Protein AF-A0A835P9E2-F1 (afdb_monomer_lite)

Secondary structure (DSSP, 8-state):
---EEE---EEEEEE-SSEEEEEEE-TT--GGGEEEEE-TTSEEEEEEEEPPPTTSTTPEEEEEEEEEPPTT--GGG-EEEEETTEEEEEEEPPTT-------GGGEEE---EEEEEE-SSEEEEEEE-TT--GGGEEEEE-TTSEEEEEEEEPPPTTS-S-EEEEEEEEEPPTTB-GGG-EEEEETTEEEEEEEB------SEEEE----EEEEE-SSEEEEEEE-TT--GGGEEEEEETTTEEEEEEEEES-TT-TTEEEEEEEEEEPPTTB-GGG-EEEEETTEEEEEEEB-HHHHHHHHHHHHHHHHHHTTS------

Structure (mmCIF, N/CA/C/O backbone):
data_AF-A0A835P9E2-F1
#
_entry.id   AF-A0A835P9E2-F1
#
loop_
_atom_site.group_PDB
_atom_site.id
_atom_site.type_symbol
_atom_site.label_atom_id
_atom_site.label_alt_id
_atom_site.label_comp_id
_atom_site.label_asym_id
_atom_site.label_entity_id
_atom_site.label_seq_id
_atom_site.pdbx_PDB_ins_code
_atom_site.Cartn_x
_atom_site.Cartn_y
_atom_site.Cartn_z
_atom_site.occupancy
_atom_site.B_iso_or_equiv
_atom_site.auth_seq_id
_atom_site.auth_comp_id
_atom_site.auth_asym_id
_atom_site.auth_atom_id
_atom_site.pdbx_PDB_model_num
ATOM 1 N N . MET A 1 1 ? 16.534 39.089 6.215 1.00 46.12 1 MET A N 1
ATOM 2 C CA . MET A 1 1 ? 16.237 37.651 6.398 1.00 46.12 1 MET A CA 1
ATOM 3 C C . MET A 1 1 ? 15.240 37.564 7.538 1.00 46.12 1 MET A C 1
ATOM 5 O O . MET A 1 1 ? 15.573 38.049 8.610 1.00 46.12 1 MET A O 1
ATOM 9 N N . ALA A 1 2 ? 14.015 37.088 7.303 1.00 50.62 2 ALA A N 1
ATOM 10 C CA . ALA A 1 2 ? 13.032 36.949 8.380 1.00 50.62 2 ALA A CA 1
ATOM 11 C C . ALA A 1 2 ? 13.583 35.976 9.435 1.00 50.62 2 ALA A C 1
ATOM 13 O O . ALA A 1 2 ? 14.065 34.897 9.085 1.00 50.62 2 ALA A O 1
ATOM 14 N N . SER A 1 3 ? 13.592 36.396 10.700 1.00 65.25 3 SER A N 1
ATOM 15 C CA . SER A 1 3 ? 14.041 35.563 11.818 1.00 65.25 3 SER A CA 1
ATOM 16 C C . SER A 1 3 ? 12.823 34.918 12.476 1.00 65.25 3 SER A C 1
ATOM 18 O O . SER A 1 3 ? 11.810 35.589 12.670 1.00 65.25 3 SER A O 1
ATOM 20 N N . HIS A 1 4 ? 12.915 33.616 12.753 1.00 76.44 4 HIS A N 1
ATOM 21 C CA . HIS A 1 4 ? 11.815 32.798 13.264 1.00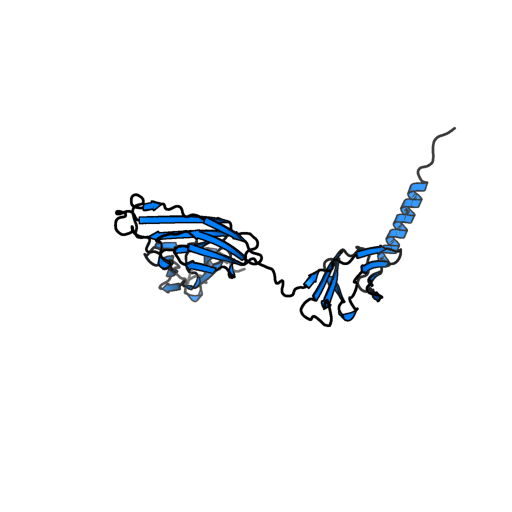 76.44 4 HIS A CA 1
ATOM 22 C C . HIS A 1 4 ? 12.107 32.360 14.702 1.00 76.44 4 HIS A C 1
ATOM 24 O O . HIS A 1 4 ? 13.253 32.059 15.041 1.00 76.44 4 HIS A O 1
ATOM 30 N N . GLU A 1 5 ? 11.072 32.328 15.529 1.00 82.25 5 GLU A N 1
ATOM 31 C CA . GLU A 1 5 ? 11.060 31.818 16.894 1.00 82.25 5 GLU A CA 1
ATOM 32 C C . GLU A 1 5 ? 10.162 30.579 16.948 1.00 82.25 5 GLU A C 1
ATOM 34 O O . GLU A 1 5 ? 9.019 30.623 16.494 1.00 82.25 5 GLU A O 1
ATOM 39 N N . ASP A 1 6 ? 10.692 29.472 17.472 1.00 85.19 6 ASP A N 1
ATOM 40 C CA . ASP A 1 6 ? 9.975 28.198 17.556 1.00 85.19 6 ASP A CA 1
ATOM 41 C C . ASP A 1 6 ? 9.135 28.145 18.840 1.00 85.19 6 ASP A C 1
ATOM 43 O O . ASP A 1 6 ? 9.652 28.228 19.956 1.00 85.19 6 ASP A O 1
ATOM 47 N N . PHE A 1 7 ? 7.826 28.018 18.674 1.00 88.06 7 PHE A N 1
ATOM 48 C CA . PHE A 1 7 ? 6.841 27.889 19.733 1.00 88.06 7 PHE A CA 1
ATOM 49 C C . PHE A 1 7 ? 6.486 26.416 19.932 1.00 88.06 7 PHE A C 1
ATOM 51 O O . PHE A 1 7 ? 6.075 25.729 19.000 1.00 88.06 7 PHE A O 1
ATOM 58 N N . GLN A 1 8 ? 6.588 25.938 21.173 1.00 87.44 8 GLN A N 1
ATOM 59 C CA . GLN A 1 8 ? 6.204 24.576 21.540 1.00 87.44 8 GLN A CA 1
ATOM 60 C C . GLN A 1 8 ? 4.807 24.570 22.171 1.00 87.44 8 GLN A C 1
ATOM 62 O O . GLN A 1 8 ? 4.665 24.920 23.347 1.00 87.44 8 GLN A O 1
ATOM 67 N N . PRO A 1 9 ? 3.759 24.191 21.422 1.00 89.50 9 PRO A N 1
ATOM 68 C CA . PRO A 1 9 ? 2.410 24.179 21.955 1.00 89.50 9 PRO A CA 1
ATOM 69 C C . PRO A 1 9 ? 2.196 23.021 22.926 1.00 89.50 9 PRO A C 1
ATOM 71 O O . PRO A 1 9 ? 2.684 21.905 22.727 1.00 89.50 9 PRO A O 1
ATOM 74 N N . SER A 1 10 ? 1.385 23.272 23.953 1.00 88.06 10 SER A N 1
ATOM 75 C CA . SER A 1 10 ? 0.929 22.203 24.837 1.00 88.06 10 SER A CA 1
ATOM 76 C C . SER A 1 10 ? -0.036 21.294 24.081 1.00 88.06 10 SER A C 1
ATOM 78 O O . SER A 1 10 ? -0.988 21.775 23.461 1.00 88.06 10 SER A O 1
ATOM 80 N N . THR A 1 11 ? 0.222 19.988 24.122 1.00 83.62 11 THR A N 1
ATOM 81 C CA . THR A 1 11 ? -0.587 18.970 23.449 1.00 83.62 11 THR A CA 1
ATOM 82 C C . THR A 1 11 ? -1.086 17.957 24.467 1.00 83.62 11 THR A C 1
ATOM 84 O O . THR A 1 11 ? -0.297 17.391 25.221 1.00 83.62 11 THR A O 1
ATOM 87 N N . GLU A 1 12 ? -2.380 17.669 24.428 1.00 85.44 12 GLU A N 1
ATOM 88 C CA . GLU A 1 12 ? -3.027 16.636 25.230 1.00 85.44 12 GLU A CA 1
ATOM 89 C C . GLU A 1 12 ? -3.777 15.659 24.308 1.00 85.44 12 GLU A C 1
ATOM 91 O O . GLU A 1 12 ? -4.316 16.052 23.274 1.00 85.44 12 GLU A O 1
ATOM 96 N N . LEU A 1 13 ? -3.801 14.371 24.661 1.00 80.62 13 LEU A N 1
ATOM 97 C CA . LEU A 1 13 ? -4.602 13.356 23.972 1.00 80.62 13 LEU A CA 1
ATOM 98 C C . LEU A 1 13 ? -5.745 12.934 24.891 1.00 80.62 13 LEU A C 1
ATOM 100 O O . LEU A 1 13 ? -5.511 12.390 25.970 1.00 80.62 13 LEU A O 1
ATOM 104 N N . THR A 1 14 ? -6.975 13.152 24.447 1.00 76.88 14 THR A N 1
ATOM 105 C CA . THR A 1 14 ? -8.184 12.722 25.146 1.00 76.88 14 THR A CA 1
ATOM 106 C C . THR A 1 14 ? -8.783 11.530 24.422 1.00 76.88 14 THR A C 1
ATOM 108 O O . THR A 1 14 ? -9.106 11.613 23.242 1.00 76.88 14 THR A O 1
ATOM 111 N N . SER A 1 15 ? -8.946 10.415 25.124 1.00 71.56 15 SER A N 1
ATOM 112 C CA . SER A 1 15 ? -9.524 9.199 24.554 1.00 71.56 15 SER A CA 1
ATOM 113 C C . SER A 1 15 ? -10.968 8.997 25.001 1.00 71.56 15 SER A C 1
ATOM 115 O O . SER A 1 15 ? -11.221 8.819 26.188 1.00 71.56 15 SER A O 1
ATOM 117 N N . GLU A 1 16 ? -11.895 8.942 24.045 1.00 68.81 16 GLU A N 1
ATOM 118 C CA . GLU A 1 16 ? -13.315 8.622 24.251 1.00 68.81 16 GLU A CA 1
ATOM 119 C C . GLU A 1 16 ? -13.675 7.259 23.639 1.00 68.81 16 GLU A C 1
ATOM 121 O O . GLU A 1 16 ? -12.864 6.628 22.957 1.00 68.81 16 GLU A O 1
ATOM 126 N N . ASP A 1 17 ? -14.899 6.780 23.861 1.00 58.34 17 ASP A N 1
ATOM 127 C CA . ASP A 1 17 ? -15.322 5.440 23.431 1.00 58.34 17 ASP A CA 1
ATOM 128 C C . ASP A 1 17 ? -15.328 5.269 21.903 1.00 58.34 17 ASP A C 1
ATOM 130 O O . ASP A 1 17 ? -15.077 4.179 21.390 1.00 58.34 17 ASP A O 1
ATOM 134 N N . THR A 1 18 ? -15.579 6.349 21.157 1.00 62.03 18 THR A N 1
ATOM 135 C CA . THR A 1 18 ? -15.720 6.304 19.688 1.00 62.03 18 THR A CA 1
ATOM 136 C C . THR A 1 18 ? -14.691 7.147 18.937 1.00 62.03 18 THR A C 1
ATOM 138 O O . THR A 1 18 ? -14.550 7.012 17.720 1.00 62.03 18 THR A O 1
ATOM 141 N N . THR A 1 19 ? -13.935 7.987 19.641 1.00 75.56 19 THR A N 1
ATOM 142 C CA . THR A 1 19 ? -12.971 8.927 19.061 1.00 75.56 19 THR A CA 1
ATOM 143 C C . THR A 1 19 ? -11.799 9.142 20.012 1.00 75.56 19 THR A C 1
ATOM 145 O O . THR A 1 19 ? -11.964 9.109 21.225 1.00 75.56 19 THR A O 1
ATOM 148 N N . ASP A 1 20 ? -10.608 9.380 19.481 1.00 81.56 20 ASP A N 1
ATOM 149 C CA . ASP A 1 20 ? -9.527 10.045 20.207 1.00 81.56 20 ASP A CA 1
ATOM 150 C C . ASP A 1 20 ? -9.462 11.498 19.730 1.00 81.56 20 ASP A C 1
ATOM 152 O O . ASP A 1 20 ? -9.538 11.754 18.535 1.00 81.56 20 ASP A O 1
ATOM 156 N N . THR A 1 21 ? -9.318 12.460 20.630 1.00 86.00 21 THR A N 1
ATOM 157 C CA . THR A 1 21 ? -9.195 13.879 20.290 1.00 86.00 21 THR A CA 1
ATOM 158 C C . THR A 1 21 ? -7.836 14.382 20.747 1.00 86.00 21 THR A C 1
ATOM 160 O O . THR A 1 21 ? -7.518 14.347 21.934 1.00 86.00 21 THR A O 1
ATOM 163 N N . ILE A 1 22 ? -7.022 14.851 19.804 1.00 86.50 22 ILE A N 1
ATOM 164 C CA . ILE A 1 22 ? -5.782 15.569 20.102 1.00 86.50 22 ILE A CA 1
ATOM 165 C C . ILE A 1 22 ? -6.138 17.039 20.299 1.00 86.50 22 ILE A C 1
ATOM 167 O O . ILE A 1 22 ? -6.726 17.658 19.412 1.00 86.50 22 ILE A O 1
ATOM 171 N N . VAL A 1 23 ? -5.775 17.590 21.449 1.00 88.56 23 VAL A N 1
ATOM 172 C CA . VAL A 1 23 ? -5.996 18.985 21.823 1.00 88.56 23 VAL A CA 1
ATOM 173 C C . VAL A 1 23 ? -4.650 19.700 21.797 1.00 88.56 23 VAL A C 1
ATOM 175 O O . VAL A 1 23 ? -3.766 19.379 22.587 1.00 88.56 23 VAL A O 1
ATOM 178 N N . VAL A 1 24 ? -4.484 20.666 20.894 1.00 90.69 24 VAL A N 1
ATOM 179 C CA . VAL A 1 24 ? -3.267 21.477 20.756 1.00 90.69 24 VAL A CA 1
ATOM 180 C C . VAL A 1 24 ? -3.594 22.918 21.130 1.00 90.69 24 VAL A C 1
ATOM 182 O O . VAL A 1 24 ? -4.403 23.573 20.474 1.00 90.69 24 VAL A O 1
ATOM 185 N N . ARG A 1 25 ? -2.970 23.428 22.191 1.00 91.19 25 ARG A N 1
ATOM 186 C CA . ARG A 1 25 ? -3.173 24.803 22.665 1.00 91.19 25 ARG A CA 1
ATOM 187 C C . ARG A 1 25 ? -2.233 25.748 21.917 1.00 91.19 25 ARG A C 1
ATOM 189 O O . ARG A 1 25 ? -1.015 25.651 22.052 1.00 91.19 25 ARG A O 1
ATOM 196 N N . LEU A 1 26 ? -2.809 26.666 21.149 1.00 90.75 26 LEU A N 1
ATOM 197 C CA . LEU A 1 26 ? -2.140 27.586 20.227 1.00 90.75 26 LEU A CA 1
ATOM 198 C C . LEU A 1 26 ? -2.484 29.056 20.558 1.00 90.75 26 LEU A C 1
ATOM 200 O O . LEU A 1 26 ? -3.087 29.756 19.740 1.00 90.75 26 LEU A O 1
ATOM 204 N N . PRO A 1 27 ? -2.105 29.561 21.750 1.00 88.50 27 PRO A N 1
ATOM 205 C CA . PRO A 1 27 ? -2.415 30.926 22.163 1.00 88.50 27 PRO A CA 1
ATOM 206 C C . PRO A 1 27 ? -1.836 31.964 21.191 1.00 88.50 27 PRO A C 1
ATOM 208 O O . PRO A 1 27 ? -0.656 31.939 20.834 1.00 88.50 27 PRO A O 1
ATOM 211 N N . GLY A 1 28 ? -2.686 32.901 20.769 1.00 85.44 28 GLY A N 1
ATOM 212 C CA . GLY A 1 28 ? -2.323 33.970 19.837 1.00 85.44 28 GLY A CA 1
ATOM 213 C C . GLY A 1 28 ? -2.244 33.547 18.367 1.00 85.44 28 GLY A C 1
ATOM 214 O O . GLY A 1 28 ? -1.935 34.387 17.526 1.00 85.44 28 GLY A O 1
ATOM 215 N N . PHE A 1 29 ? -2.518 32.283 18.032 1.00 89.44 29 PHE A N 1
ATOM 216 C CA . PHE A 1 29 ? -2.713 31.860 16.647 1.00 89.44 29 PHE A CA 1
ATOM 217 C C . PHE A 1 29 ? -4.186 31.990 16.256 1.00 89.44 29 PHE A C 1
ATOM 219 O O . PHE A 1 29 ? -5.083 31.703 17.043 1.00 89.44 29 PHE A O 1
ATOM 226 N N . ASN A 1 30 ? -4.419 32.373 15.003 1.00 87.50 30 ASN A N 1
ATOM 227 C CA . ASN A 1 30 ? -5.732 32.323 14.376 1.00 87.50 30 ASN A CA 1
ATOM 228 C C . ASN A 1 30 ? -5.807 31.068 13.507 1.00 87.50 30 ASN A C 1
ATOM 230 O O . ASN A 1 30 ? -4.779 30.555 13.063 1.00 87.50 30 ASN A O 1
ATOM 234 N N . LYS A 1 31 ? -7.022 30.619 13.183 1.00 84.75 31 LYS A N 1
ATOM 235 C CA . LYS A 1 31 ? -7.251 29.449 12.321 1.00 84.75 31 LYS A CA 1
ATOM 236 C C . LYS A 1 31 ? -6.497 29.521 10.984 1.00 84.75 31 LYS A C 1
ATOM 238 O O . LYS A 1 31 ? -6.017 28.503 10.505 1.00 84.75 31 LYS A O 1
ATOM 243 N N . GLU A 1 32 ? -6.386 30.709 10.393 1.00 87.94 32 GLU A N 1
ATOM 244 C CA . GLU A 1 32 ? -5.688 30.944 9.118 1.00 87.94 32 GLU A CA 1
ATOM 245 C C . GLU A 1 32 ? -4.167 30.744 9.195 1.00 87.94 32 GLU A C 1
ATOM 247 O O . GLU A 1 32 ? -3.534 30.432 8.191 1.00 87.94 32 GLU A O 1
ATOM 252 N N . HIS A 1 33 ? -3.590 30.860 10.393 1.00 87.81 33 HIS A N 1
ATOM 253 C CA . HIS A 1 33 ? -2.171 30.624 10.648 1.00 87.81 33 HIS A CA 1
ATOM 254 C C . HIS A 1 33 ? -1.849 29.139 10.846 1.00 87.81 33 HIS A C 1
ATOM 256 O O . HIS A 1 33 ? -0.681 28.802 11.006 1.00 87.81 33 HIS A O 1
ATOM 262 N N . VAL A 1 34 ? -2.854 28.254 10.886 1.00 89.12 34 VAL A N 1
ATOM 263 C CA . VAL A 1 34 ? -2.708 26.853 11.301 1.00 89.12 34 VAL A CA 1
ATOM 264 C C . VAL A 1 34 ? -3.016 25.904 10.147 1.00 89.12 34 VAL A C 1
ATOM 266 O O . VAL A 1 34 ? -4.063 25.969 9.505 1.00 89.12 34 VAL A O 1
ATOM 269 N N . LYS A 1 35 ? -2.111 24.954 9.929 1.00 90.62 35 LYS A N 1
ATOM 270 C CA . LYS A 1 35 ? -2.193 23.906 8.918 1.00 90.62 35 LYS A CA 1
ATOM 271 C C . LYS A 1 35 ? -2.120 22.533 9.579 1.00 90.62 35 LYS A C 1
ATOM 273 O O . LYS A 1 35 ? -1.244 22.277 10.406 1.00 90.62 35 LYS A O 1
ATOM 278 N N . VAL A 1 36 ? -3.025 21.643 9.180 1.00 89.50 36 VAL A N 1
ATOM 279 C CA . VAL A 1 36 ? -3.077 20.248 9.633 1.00 89.50 36 VAL A CA 1
ATOM 280 C C . VAL A 1 36 ? -2.952 19.339 8.420 1.00 89.50 36 VAL A C 1
ATOM 282 O O . VAL A 1 36 ? -3.730 19.458 7.476 1.00 89.50 36 VAL A O 1
ATOM 285 N N . GLU A 1 37 ? -1.973 18.443 8.442 1.00 86.38 37 GLU A N 1
ATOM 286 C CA . GLU A 1 37 ? -1.665 17.521 7.349 1.00 86.38 37 GLU A CA 1
ATOM 287 C C . GLU A 1 37 ? -1.362 16.127 7.890 1.00 86.38 37 GLU A C 1
ATOM 289 O O . GLU A 1 37 ? -1.002 15.955 9.052 1.00 86.38 37 GLU A O 1
ATOM 294 N N . ILE A 1 38 ? -1.487 15.121 7.032 1.00 82.75 38 ILE A N 1
ATOM 295 C CA . ILE A 1 38 ? -1.021 13.764 7.310 1.00 82.75 38 ILE A CA 1
ATOM 296 C C . ILE A 1 38 ? 0.204 13.551 6.428 1.00 82.75 38 ILE A C 1
ATOM 298 O O . ILE A 1 38 ? 0.132 13.797 5.224 1.00 82.75 38 ILE A O 1
ATOM 302 N N . ASP A 1 39 ? 1.330 13.165 7.021 1.00 74.38 39 ASP A N 1
ATOM 303 C CA . ASP A 1 39 ? 2.554 12.903 6.267 1.00 74.38 39 ASP A CA 1
ATOM 304 C C . ASP A 1 39 ? 2.536 11.519 5.588 1.00 74.38 39 ASP A C 1
ATOM 306 O O . ASP A 1 39 ? 1.701 10.663 5.890 1.00 74.38 39 ASP A O 1
ATOM 310 N N . ASP A 1 40 ? 3.487 11.279 4.679 1.00 68.75 40 ASP A N 1
ATOM 311 C CA . ASP A 1 40 ? 3.617 10.006 3.948 1.00 68.75 40 ASP A CA 1
ATOM 312 C C . ASP A 1 40 ? 3.870 8.794 4.869 1.00 68.75 40 ASP A C 1
ATOM 314 O O . ASP A 1 40 ? 3.717 7.646 4.452 1.00 68.75 40 ASP A O 1
ATOM 318 N N . ASN A 1 41 ? 4.234 9.039 6.132 1.00 68.88 41 ASN A N 1
ATOM 319 C CA . ASN A 1 41 ? 4.456 8.016 7.150 1.00 68.88 41 ASN A CA 1
ATOM 320 C C . ASN A 1 41 ? 3.206 7.759 8.013 1.00 68.88 41 ASN A C 1
ATOM 322 O O . ASN A 1 41 ? 3.269 6.960 8.949 1.00 68.88 41 ASN A O 1
ATOM 326 N N . GLY A 1 42 ? 2.079 8.421 7.725 1.00 68.62 42 GLY A N 1
ATOM 327 C CA . GLY A 1 42 ? 0.828 8.279 8.469 1.00 68.62 42 GLY A CA 1
ATOM 328 C C . GLY A 1 42 ? 0.812 9.005 9.817 1.00 68.62 42 GLY A C 1
ATOM 329 O O . GLY A 1 42 ? -0.016 8.684 10.670 1.00 68.62 42 GLY A O 1
ATOM 330 N N . LYS A 1 43 ? 1.711 9.969 10.041 1.00 81.62 43 LYS A N 1
ATOM 331 C CA . LYS A 1 43 ? 1.673 10.847 11.214 1.00 81.62 43 LYS A CA 1
ATOM 332 C C . LYS A 1 43 ? 0.842 12.087 10.929 1.00 81.62 43 LYS A C 1
ATOM 334 O O . LYS A 1 43 ? 0.908 12.670 9.849 1.00 81.62 43 LYS A O 1
ATOM 339 N N . LEU A 1 44 ? 0.103 12.528 11.938 1.00 86.06 44 LEU A N 1
ATOM 340 C CA . LEU A 1 44 ? -0.595 13.803 11.912 1.00 86.06 44 LEU A CA 1
ATOM 341 C C . LEU A 1 44 ? 0.408 14.913 12.223 1.00 86.06 44 LEU A C 1
ATOM 343 O O . LEU A 1 44 ? 0.965 14.956 13.317 1.00 86.06 44 LEU A O 1
ATOM 347 N N . ARG A 1 45 ? 0.609 15.829 11.284 1.00 89.88 45 ARG A N 1
ATOM 348 C CA . ARG A 1 45 ? 1.424 17.025 11.458 1.00 89.88 45 ARG A CA 1
ATOM 349 C C . ARG A 1 45 ? 0.521 18.237 11.639 1.00 89.88 45 ARG A C 1
ATOM 351 O O . ARG A 1 45 ? -0.309 18.521 10.777 1.00 89.88 45 ARG A O 1
ATOM 358 N N . THR A 1 46 ? 0.714 18.976 12.726 1.00 90.44 46 THR A N 1
ATOM 359 C CA . THR A 1 46 ? 0.120 20.308 12.889 1.00 90.44 46 THR A CA 1
ATOM 360 C C . THR A 1 46 ? 1.230 21.347 12.868 1.00 90.44 46 THR A C 1
ATOM 362 O O . THR A 1 46 ? 2.302 21.134 13.432 1.00 90.44 46 THR A O 1
ATOM 365 N N . SER A 1 47 ? 1.028 22.433 12.136 1.00 92.38 47 SER A N 1
ATOM 366 C CA . SER A 1 47 ? 2.039 23.474 11.955 1.00 92.38 47 SER A CA 1
ATOM 367 C C . SER A 1 47 ? 1.386 24.829 11.775 1.00 92.38 47 SER A C 1
ATOM 369 O O . SER A 1 47 ? 0.221 24.898 11.388 1.00 92.38 47 SER A O 1
ATOM 371 N N . GLY A 1 48 ? 2.127 25.901 12.012 1.00 91.31 48 GLY A N 1
ATOM 372 C CA . GLY A 1 48 ? 1.622 27.238 11.757 1.00 91.31 48 GLY A CA 1
ATOM 373 C C . GLY A 1 48 ? 2.658 28.322 11.960 1.00 91.31 48 GLY A C 1
ATOM 374 O O . GLY A 1 48 ? 3.683 28.094 12.599 1.00 91.31 48 GLY A O 1
ATOM 375 N N . GLU A 1 49 ? 2.378 29.496 11.404 1.00 91.31 49 GLU A N 1
ATOM 376 C CA . GLU A 1 49 ? 3.254 30.667 11.442 1.00 91.31 49 GLU A CA 1
ATOM 377 C C . GLU A 1 49 ? 2.412 31.925 11.627 1.00 91.31 49 GLU A C 1
ATOM 379 O O . GLU A 1 49 ? 1.393 32.103 10.959 1.00 91.31 49 GLU A O 1
ATOM 384 N N . ARG A 1 50 ? 2.832 32.808 12.532 1.00 88.06 50 ARG A N 1
ATOM 385 C CA . ARG A 1 50 ? 2.174 34.098 12.747 1.00 88.06 50 ARG A CA 1
ATOM 386 C C . ARG A 1 50 ? 3.186 35.226 12.945 1.00 88.06 50 ARG A C 1
ATOM 388 O O . ARG A 1 50 ? 4.284 34.973 13.452 1.00 88.06 50 ARG A O 1
ATOM 395 N N . PRO A 1 51 ? 2.816 36.476 12.621 1.00 86.44 51 PRO A N 1
ATOM 396 C CA . PRO A 1 51 ? 3.624 37.630 12.981 1.00 86.44 51 PRO A CA 1
ATOM 397 C C . PRO A 1 51 ? 3.677 37.830 14.512 1.00 86.44 51 PRO A C 1
ATOM 399 O O . PRO A 1 51 ? 2.815 37.321 15.249 1.00 86.44 51 PRO A O 1
ATOM 402 N N . PRO A 1 52 ? 4.678 38.579 15.004 1.00 84.25 52 PRO A N 1
ATOM 403 C CA . PRO A 1 52 ? 4.773 38.936 16.414 1.00 84.25 52 PRO A CA 1
ATOM 404 C C . PRO A 1 52 ? 3.585 39.797 16.864 1.00 84.25 52 PRO A C 1
ATOM 406 O O . PRO A 1 52 ? 2.990 40.537 16.079 1.00 84.25 52 PRO A O 1
ATOM 409 N N . GLY A 1 53 ? 3.229 39.695 18.149 1.00 78.44 53 GLY A N 1
ATOM 410 C CA . GLY A 1 53 ? 2.195 40.542 18.746 1.00 78.44 53 GLY A CA 1
ATOM 411 C C . GLY A 1 53 ? 2.651 42.001 18.924 1.00 78.44 53 GLY A C 1
ATOM 412 O O . GLY A 1 53 ? 3.846 42.294 18.834 1.00 78.44 53 GLY A O 1
ATOM 413 N N . PRO A 1 54 ? 1.729 42.930 19.235 1.00 75.19 54 PRO A N 1
ATOM 414 C CA . PRO A 1 54 ? 2.089 44.316 19.514 1.00 75.19 54 PRO A CA 1
ATOM 415 C C . PRO A 1 54 ? 3.083 44.384 20.684 1.00 75.19 54 PRO A C 1
ATOM 417 O O . PRO A 1 54 ? 2.781 43.933 21.787 1.00 75.19 54 PRO A O 1
ATOM 420 N N . GLY A 1 55 ? 4.280 44.925 20.438 1.00 75.50 55 GLY A N 1
ATOM 421 C CA . GLY A 1 55 ? 5.357 45.015 21.433 1.00 75.50 55 GLY A CA 1
ATOM 422 C C . GLY A 1 55 ? 6.274 43.784 21.539 1.00 75.50 55 GLY A C 1
ATOM 423 O O . GLY A 1 55 ? 7.185 43.801 22.363 1.00 75.50 55 GLY A O 1
ATOM 424 N N . GLN A 1 56 ? 6.091 42.742 20.714 1.00 68.31 56 GLN A N 1
ATOM 425 C CA . GLN A 1 56 ? 6.924 41.523 20.694 1.00 68.31 56 GLN A CA 1
ATOM 426 C C . GLN A 1 56 ? 7.949 41.491 19.537 1.00 68.31 56 GLN A C 1
ATOM 428 O O . GLN A 1 56 ? 7.984 40.538 18.775 1.00 68.31 56 GLN A O 1
ATOM 433 N N . GLY A 1 57 ? 8.828 42.486 19.396 1.00 75.69 57 GLY A N 1
ATOM 434 C CA . GLY A 1 57 ? 9.925 42.448 18.402 1.00 75.69 57 GLY A CA 1
ATOM 435 C C . GLY A 1 57 ? 9.503 42.161 16.941 1.00 75.69 57 GLY A C 1
ATOM 436 O O . GLY A 1 57 ? 8.337 42.292 16.586 1.00 75.69 57 GLY A O 1
ATOM 437 N N . ASP A 1 58 ? 10.465 41.755 16.099 1.00 80.12 58 ASP A N 1
ATOM 438 C CA . ASP A 1 58 ? 10.275 41.550 14.643 1.00 80.12 58 ASP A CA 1
ATOM 439 C C . ASP A 1 58 ? 10.333 40.063 14.216 1.00 80.12 58 ASP A C 1
ATOM 441 O O . ASP A 1 58 ? 10.509 39.741 13.036 1.00 80.12 58 ASP A O 1
ATOM 445 N N . ARG A 1 59 ? 10.245 39.126 15.172 1.00 83.69 59 ARG A N 1
ATOM 446 C CA . ARG A 1 59 ? 10.388 37.683 14.905 1.00 83.69 59 ARG A CA 1
ATOM 447 C C . ARG A 1 59 ? 9.046 37.025 14.628 1.00 83.69 59 ARG A C 1
ATOM 449 O O . ARG A 1 59 ? 8.102 37.178 15.395 1.00 83.69 59 ARG A O 1
ATOM 456 N N . TRP A 1 60 ? 8.985 36.249 13.553 1.00 86.31 60 TRP A N 1
ATOM 457 C CA . TRP A 1 60 ? 7.833 35.395 13.273 1.00 86.31 60 TRP A CA 1
ATOM 458 C C . TRP A 1 60 ? 7.818 34.221 14.238 1.00 86.31 60 TRP A C 1
ATOM 460 O O . TRP A 1 60 ? 8.865 33.640 14.505 1.00 86.31 60 TRP A O 1
ATOM 470 N N . ILE A 1 61 ? 6.641 33.855 14.730 1.00 87.19 61 ILE A N 1
ATOM 471 C CA . ILE A 1 61 ? 6.485 32.729 15.645 1.00 87.19 61 ILE A CA 1
ATOM 472 C C . ILE A 1 61 ? 5.931 31.557 14.849 1.00 87.19 61 ILE A C 1
ATOM 474 O O . ILE A 1 61 ? 4.842 31.658 14.276 1.00 87.19 61 ILE A O 1
ATOM 478 N N . CYS A 1 62 ? 6.676 30.459 14.802 1.00 91.50 62 CYS A N 1
ATOM 479 C CA . CYS A 1 62 ? 6.293 29.240 14.104 1.00 91.50 62 CYS A CA 1
ATOM 480 C C . CYS A 1 62 ? 6.143 28.074 15.080 1.00 91.50 62 CYS A C 1
ATOM 482 O O . CYS A 1 62 ? 6.714 28.092 16.161 1.00 91.50 62 CYS A O 1
ATOM 484 N N . PHE A 1 63 ? 5.360 27.062 14.721 1.00 91.94 63 PHE A N 1
ATOM 485 C CA . PHE A 1 63 ? 5.323 25.802 15.457 1.00 91.94 63 PHE A CA 1
ATOM 486 C C . PHE A 1 63 ? 5.183 24.626 14.504 1.00 91.94 63 PHE A C 1
ATOM 488 O O . PHE A 1 63 ? 4.625 24.737 13.406 1.00 91.94 63 PHE A O 1
ATOM 495 N N . LYS A 1 64 ? 5.645 23.466 14.965 1.00 89.12 64 LYS A N 1
ATOM 496 C CA . LYS A 1 64 ? 5.429 22.190 14.294 1.00 89.12 64 LYS A CA 1
ATOM 497 C C . LYS A 1 64 ? 5.342 21.071 15.323 1.00 89.12 64 LYS A C 1
ATOM 499 O O . LYS A 1 64 ? 6.284 20.839 16.072 1.00 89.12 64 LYS A O 1
ATOM 504 N N . THR A 1 65 ? 4.244 20.327 15.304 1.00 85.38 65 THR A N 1
ATOM 505 C CA . THR A 1 65 ? 4.070 19.114 16.104 1.00 85.38 65 THR A CA 1
ATOM 506 C C . THR A 1 65 ? 3.714 17.929 15.225 1.00 85.38 65 THR A C 1
ATOM 508 O O . THR A 1 65 ? 3.088 18.064 14.171 1.00 85.38 65 THR A O 1
ATOM 511 N N . GLU A 1 66 ? 4.129 16.748 15.667 1.00 86.50 66 GLU A N 1
ATOM 512 C CA . GLU A 1 66 ? 3.799 15.483 15.026 1.00 86.50 66 GLU A CA 1
ATOM 513 C C . GLU A 1 66 ? 3.162 14.552 16.053 1.00 86.50 66 GLU A C 1
ATOM 515 O O . GLU A 1 66 ? 3.671 14.384 17.162 1.00 86.50 66 GLU A O 1
ATOM 520 N N . HIS A 1 67 ? 2.056 13.926 15.668 1.00 83.31 67 HIS A N 1
ATOM 521 C CA . HIS A 1 67 ? 1.304 13.004 16.502 1.00 83.31 67 HIS A CA 1
ATOM 522 C C . HIS A 1 67 ? 1.124 11.678 15.768 1.00 83.31 67 HIS A C 1
ATOM 524 O O . HIS A 1 67 ? 0.814 11.633 14.574 1.00 83.31 67 HIS A O 1
ATOM 530 N N . SER A 1 68 ? 1.316 10.581 16.494 1.00 72.81 68 SER A N 1
ATOM 531 C CA . SER A 1 68 ? 1.047 9.244 15.972 1.00 72.81 68 SER A CA 1
ATOM 532 C C . SER A 1 68 ? -0.458 9.044 15.843 1.00 72.81 68 SER A C 1
ATOM 534 O O . SER A 1 68 ? -1.187 9.182 16.824 1.00 72.81 68 SER A O 1
ATOM 536 N N . ILE A 1 69 ? -0.920 8.695 14.645 1.00 73.12 69 ILE A N 1
ATOM 537 C CA . ILE A 1 69 ? -2.311 8.305 14.427 1.00 73.12 69 ILE A CA 1
ATOM 538 C C . ILE A 1 69 ? -2.442 6.815 14.781 1.00 73.12 69 ILE A C 1
ATOM 540 O O . ILE A 1 69 ? -1.586 6.024 14.371 1.00 73.12 69 ILE A O 1
ATOM 544 N N . PRO A 1 70 ? -3.478 6.393 15.531 1.00 66.19 70 PRO A N 1
ATOM 545 C CA . PRO A 1 70 ? -3.759 4.977 15.729 1.00 66.19 70 PRO A CA 1
ATOM 546 C C . PRO A 1 70 ? -3.884 4.256 14.382 1.00 66.19 70 PRO A C 1
ATOM 548 O O . PRO A 1 70 ? -4.583 4.722 13.484 1.00 66.19 70 PRO A O 1
ATOM 551 N N . ASN A 1 71 ? -3.226 3.101 14.244 1.00 54.78 71 ASN A N 1
ATOM 552 C CA . ASN A 1 71 ? -3.162 2.336 12.987 1.00 54.78 71 ASN A CA 1
ATOM 553 C C . ASN A 1 71 ? -4.537 1.895 12.444 1.00 54.78 71 ASN A C 1
ATOM 555 O O . ASN A 1 71 ? -4.630 1.370 11.338 1.00 54.78 71 ASN A O 1
ATOM 559 N N . ASP A 1 72 ? -5.596 2.025 13.236 1.00 57.84 72 ASP A N 1
ATOM 560 C CA . ASP A 1 72 ? -6.962 1.647 12.905 1.00 57.84 72 ASP A CA 1
ATOM 561 C C . ASP A 1 72 ? -7.932 2.836 12.803 1.00 57.84 72 ASP A C 1
ATOM 563 O O . ASP A 1 72 ? -9.134 2.619 12.640 1.00 57.84 72 ASP A O 1
ATOM 567 N N . CYS A 1 73 ? -7.413 4.066 12.852 1.00 66.50 73 CYS A N 1
ATOM 568 C CA . CYS A 1 73 ? -8.165 5.296 12.634 1.00 66.50 73 CYS A CA 1
ATOM 569 C C . CYS A 1 73 ? -8.578 5.441 11.160 1.00 66.50 73 CYS A C 1
ATOM 571 O O . CYS A 1 73 ? -7.757 5.303 10.248 1.00 66.50 73 CYS A O 1
ATOM 573 N N . ASP A 1 74 ? -9.850 5.762 10.912 1.00 68.56 74 ASP A N 1
ATOM 574 C CA . ASP A 1 74 ? -10.315 6.110 9.567 1.00 68.56 74 ASP A CA 1
ATOM 575 C C . ASP A 1 74 ? -9.881 7.540 9.212 1.00 68.56 74 ASP A C 1
ATOM 577 O O . ASP A 1 74 ? -10.534 8.522 9.578 1.00 68.56 74 ASP A O 1
ATOM 581 N N . LEU A 1 75 ? -8.786 7.647 8.450 1.00 72.88 75 LEU A N 1
ATOM 582 C CA . LEU A 1 75 ? -8.195 8.921 8.031 1.00 72.88 75 LEU A CA 1
ATOM 583 C C . LEU A 1 75 ? -9.176 9.830 7.271 1.00 72.88 75 LEU A C 1
ATOM 585 O O . LEU A 1 75 ? -9.044 11.049 7.325 1.00 72.88 75 LEU A O 1
ATOM 589 N N . ARG A 1 76 ? -10.182 9.269 6.581 1.00 69.88 76 ARG A N 1
ATOM 590 C CA . ARG A 1 76 ? -11.171 10.056 5.816 1.00 69.88 76 ARG A CA 1
ATOM 591 C C . ARG A 1 76 ? -12.205 10.735 6.702 1.00 69.88 76 ARG A C 1
ATOM 593 O O . ARG A 1 76 ? -12.926 11.616 6.243 1.00 69.88 76 ARG A O 1
ATOM 600 N N . ARG A 1 77 ? -12.314 10.291 7.951 1.00 71.81 77 ARG A N 1
ATOM 601 C CA . ARG A 1 77 ? -13.294 10.773 8.921 1.00 71.81 77 ARG A CA 1
ATOM 602 C C . ARG A 1 77 ? -12.663 11.637 10.010 1.00 71.81 77 ARG A C 1
ATOM 604 O O . ARG A 1 77 ? -13.381 12.035 10.927 1.00 71.81 77 ARG A O 1
ATOM 611 N N . ILE A 1 78 ? -11.367 11.937 9.907 1.00 82.25 78 ILE A N 1
ATOM 612 C CA . ILE A 1 78 ? -10.706 12.897 10.789 1.00 82.25 78 ILE A CA 1
ATOM 613 C C . ILE A 1 78 ? -11.391 14.252 10.632 1.00 82.25 78 ILE A C 1
ATOM 615 O O . ILE A 1 78 ? -11.633 14.723 9.519 1.00 82.25 78 ILE A O 1
ATOM 619 N N . ARG A 1 79 ? -11.724 14.873 11.761 1.00 82.25 79 ARG A N 1
ATOM 620 C CA . ARG A 1 79 ? -12.314 16.211 11.805 1.00 82.25 79 ARG A CA 1
ATOM 621 C C . ARG A 1 79 ? -11.404 17.138 12.584 1.00 82.25 79 ARG A C 1
ATOM 623 O O . ARG A 1 79 ? -10.783 16.721 13.557 1.00 82.25 79 ARG A O 1
ATOM 630 N N . THR A 1 80 ? -11.350 18.392 12.160 1.00 86.25 80 THR A N 1
ATOM 631 C CA . THR A 1 80 ? -10.625 19.442 12.867 1.00 86.25 80 THR A CA 1
ATOM 632 C C . THR A 1 80 ? -11.585 20.551 13.267 1.00 86.25 80 THR A C 1
ATOM 634 O O . THR A 1 80 ? -12.475 20.932 12.504 1.00 86.25 80 THR A O 1
ATOM 637 N N . LEU A 1 81 ? -11.408 21.064 14.476 1.00 89.19 81 LEU A N 1
ATOM 638 C CA . LEU A 1 81 ? -12.111 22.229 14.993 1.00 89.19 81 LEU A CA 1
ATOM 639 C C . LEU A 1 81 ? -11.063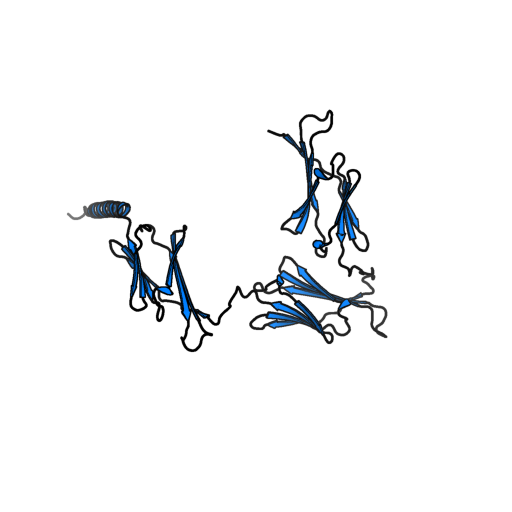 23.161 15.597 1.00 89.19 81 LEU A C 1
ATOM 641 O O . LEU A 1 81 ? -10.177 22.702 16.304 1.00 89.19 81 LEU A O 1
ATOM 645 N N . PHE A 1 82 ? -11.141 24.452 15.295 1.00 90.00 82 PHE A N 1
ATOM 646 C CA . PHE A 1 82 ? -10.299 25.462 15.927 1.00 90.00 82 PHE A CA 1
ATOM 647 C C . PHE A 1 82 ? -11.218 26.446 16.630 1.00 90.00 82 PHE A C 1
ATOM 649 O O . PHE A 1 82 ? -12.036 27.077 15.957 1.00 90.00 82 PHE A O 1
ATOM 656 N N . ASP A 1 83 ? -11.093 26.536 17.946 1.00 89.81 83 ASP A N 1
ATOM 657 C CA . ASP A 1 83 ? -11.926 27.384 18.789 1.00 89.81 83 ASP A CA 1
ATOM 658 C C . ASP A 1 83 ? -11.071 28.018 19.888 1.00 89.81 83 ASP A C 1
ATOM 660 O O . ASP A 1 83 ? -10.256 27.336 20.502 1.00 89.81 83 ASP A O 1
ATOM 664 N N . ASP A 1 84 ? -11.209 29.332 20.064 1.00 88.50 84 ASP A N 1
ATOM 665 C CA . ASP A 1 84 ? -10.515 30.146 21.078 1.00 88.50 84 ASP A CA 1
ATOM 666 C C . ASP A 1 84 ? -9.017 29.818 21.295 1.00 88.50 84 ASP A C 1
ATOM 668 O O . ASP A 1 84 ? -8.539 29.579 22.404 1.00 88.50 84 ASP A O 1
ATOM 672 N N . GLY A 1 85 ? -8.242 29.749 20.206 1.00 86.88 85 GLY A N 1
ATOM 673 C CA . GLY A 1 85 ? -6.807 29.452 20.290 1.00 86.88 85 GLY A CA 1
ATOM 674 C C . GLY A 1 85 ? -6.483 27.986 20.602 1.00 86.88 85 GLY A C 1
ATOM 675 O O . GLY A 1 85 ? -5.345 27.674 20.948 1.00 86.88 85 GLY A O 1
ATOM 676 N N . VAL A 1 86 ? -7.446 27.072 20.485 1.00 91.31 86 VAL A N 1
ATOM 677 C CA . VAL A 1 86 ? -7.267 25.632 20.689 1.00 91.31 86 VAL A CA 1
ATOM 678 C C . VAL A 1 86 ? -7.657 24.877 19.421 1.00 91.31 86 VAL A C 1
ATOM 680 O O . VAL A 1 86 ? -8.752 25.030 18.884 1.00 91.31 86 VAL A O 1
ATOM 683 N N . LEU A 1 87 ? -6.747 24.034 18.935 1.00 89.88 87 LEU A N 1
ATOM 684 C CA . LEU A 1 87 ? -7.001 23.101 17.844 1.00 89.88 87 LEU A CA 1
ATOM 685 C C . LEU A 1 87 ? -7.402 21.739 18.416 1.00 89.88 87 LEU A C 1
ATOM 687 O O . LEU A 1 87 ? -6.634 21.105 19.134 1.00 89.88 87 LEU A O 1
ATOM 691 N N . TYR A 1 88 ? -8.570 21.259 18.017 1.00 89.38 88 TYR A N 1
ATOM 692 C CA . TYR A 1 88 ? -9.067 19.917 18.274 1.00 89.38 88 TYR A CA 1
ATOM 693 C C . TYR A 1 88 ? -8.951 19.093 16.997 1.00 89.38 88 TYR A C 1
ATOM 695 O O . TYR A 1 88 ? -9.509 19.460 15.960 1.00 89.38 88 TYR A O 1
ATOM 703 N N . VAL A 1 89 ? -8.254 17.963 17.063 1.00 88.69 89 VAL A N 1
ATOM 704 C CA . VAL A 1 89 ? -8.197 16.984 15.976 1.00 88.69 89 VAL A CA 1
ATOM 705 C C . VAL A 1 89 ? -8.847 15.692 16.444 1.00 88.69 89 VAL A C 1
ATOM 707 O O . VAL A 1 89 ? -8.273 14.948 17.234 1.00 88.69 89 VAL A O 1
ATOM 710 N N . THR A 1 90 ? -10.054 15.428 15.952 1.00 86.12 90 THR A N 1
ATOM 711 C CA . THR A 1 90 ? -10.837 14.239 16.284 1.00 86.12 90 THR A CA 1
ATOM 712 C C . THR A 1 90 ? -10.486 13.107 15.327 1.00 86.12 90 THR A C 1
ATOM 714 O O . THR A 1 90 ? -10.782 13.157 14.131 1.00 86.12 90 THR A O 1
ATOM 717 N N . LEU A 1 91 ? -9.871 12.071 15.878 1.00 83.94 91 LEU A N 1
ATOM 718 C CA . LEU A 1 91 ? -9.497 10.817 15.250 1.00 83.94 91 LEU A CA 1
ATOM 719 C C . LEU A 1 91 ? -10.583 9.766 15.544 1.00 83.94 91 LEU A C 1
ATOM 721 O O . LEU A 1 91 ? -10.722 9.324 16.684 1.00 83.94 91 LEU A O 1
ATOM 725 N N . PRO A 1 92 ? -11.393 9.353 14.560 1.00 73.19 92 PRO A N 1
ATOM 726 C CA . PRO A 1 92 ? -12.433 8.360 14.783 1.00 73.19 92 PRO A CA 1
ATOM 727 C C . PRO A 1 92 ? -11.841 6.975 15.014 1.00 73.19 92 PRO A C 1
ATOM 729 O O . PRO A 1 92 ? -11.084 6.457 14.189 1.00 73.19 92 PRO A O 1
ATOM 732 N N . LYS A 1 93 ? -12.260 6.343 16.111 1.00 69.56 93 LYS A N 1
ATOM 733 C CA . LYS A 1 93 ? -11.981 4.932 16.359 1.00 69.56 93 LYS A CA 1
ATOM 734 C C . LYS A 1 93 ? -12.822 4.092 15.399 1.00 69.56 93 LYS A C 1
ATOM 736 O O . LYS A 1 93 ? -13.942 4.480 15.044 1.00 69.56 93 LYS A O 1
ATOM 741 N N . PRO A 1 94 ? -12.318 2.937 14.948 1.00 56.25 94 PRO A N 1
ATOM 742 C CA . PRO A 1 94 ? -13.107 2.050 14.112 1.00 56.25 94 PRO A CA 1
ATOM 743 C C . PRO A 1 94 ? -14.369 1.630 14.874 1.00 56.25 94 PRO A C 1
ATOM 745 O O . PRO A 1 94 ? -14.322 1.363 16.072 1.00 56.25 94 PRO A O 1
ATOM 748 N N . ILE A 1 95 ? -15.487 1.517 14.153 1.00 51.06 95 ILE A N 1
ATOM 749 C CA . ILE A 1 95 ? -16.845 1.230 14.664 1.00 51.06 95 ILE A CA 1
ATOM 750 C C . ILE A 1 95 ? -16.925 -0.054 15.525 1.00 51.06 95 ILE A C 1
ATOM 752 O O . ILE A 1 95 ? -17.910 -0.271 16.219 1.00 51.06 95 ILE A O 1
ATOM 756 N N . ASN A 1 96 ? -15.868 -0.869 15.563 1.00 48.97 96 ASN A N 1
ATOM 757 C CA . ASN A 1 96 ? -15.768 -2.055 16.410 1.00 48.97 96 ASN A CA 1
ATOM 758 C C . ASN A 1 96 ? -15.009 -1.831 17.738 1.00 48.97 96 ASN A C 1
ATOM 760 O O . ASN A 1 96 ? -14.451 -2.767 18.304 1.00 48.97 96 ASN A O 1
ATOM 764 N N . ALA A 1 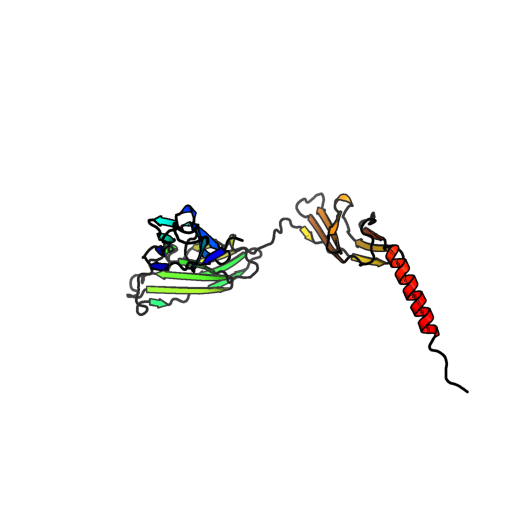97 ? -14.985 -0.598 18.254 1.00 42.69 97 ALA A N 1
ATOM 765 C CA . ALA A 1 97 ? -14.498 -0.280 19.599 1.00 42.69 97 ALA A CA 1
ATOM 766 C C . ALA A 1 97 ? -15.474 -0.705 20.720 1.00 42.69 97 ALA A C 1
ATOM 768 O O . ALA A 1 97 ? -15.325 -0.271 21.858 1.00 42.69 97 ALA A O 1
ATOM 769 N N . GLN A 1 98 ? -16.394 -1.648 20.464 1.00 46.72 98 GLN A N 1
ATOM 770 C CA . GLN A 1 98 ? -16.957 -2.500 21.522 1.00 46.72 98 GLN A CA 1
ATOM 771 C C . GLN A 1 98 ? -15.920 -3.514 22.016 1.00 46.72 98 GLN A C 1
ATOM 773 O O . GLN A 1 98 ? -16.213 -4.688 22.252 1.00 46.72 98 GLN A O 1
ATOM 778 N N . GLN A 1 99 ? -14.699 -3.044 22.264 1.00 48.19 99 GLN A N 1
ATOM 779 C CA . GLN A 1 99 ? -13.811 -3.697 23.198 1.00 48.19 99 GLN A CA 1
ATOM 780 C C . GLN A 1 99 ? -14.417 -3.476 24.585 1.00 48.19 99 GLN A C 1
ATOM 782 O O . GLN A 1 99 ? -13.938 -2.691 25.399 1.00 48.19 99 GLN A O 1
ATOM 787 N N . THR A 1 100 ? -15.535 -4.165 24.825 1.00 45.38 100 THR A N 1
ATOM 788 C CA . THR A 1 100 ? -16.064 -4.458 26.143 1.00 45.38 100 THR A CA 1
ATOM 789 C C . THR A 1 100 ? -14.837 -4.871 26.931 1.00 45.38 100 THR A C 1
ATOM 791 O O . THR A 1 100 ? -14.134 -5.794 26.512 1.00 45.38 100 THR A O 1
ATOM 794 N N . ARG A 1 101 ? -14.484 -4.118 27.977 1.00 53.50 101 ARG A N 1
ATOM 795 C CA . ARG A 1 101 ? -13.346 -4.424 28.849 1.00 53.50 101 ARG A CA 1
ATOM 796 C C . ARG A 1 101 ? -13.638 -5.750 29.556 1.00 53.50 101 ARG A C 1
ATOM 798 O O . ARG A 1 101 ? -14.012 -5.772 30.721 1.00 53.50 101 ARG A O 1
ATOM 805 N N . ILE A 1 102 ? -13.545 -6.857 28.829 1.00 56.28 102 ILE A N 1
ATOM 806 C CA . ILE A 1 102 ? -13.685 -8.207 29.342 1.00 56.28 102 ILE A CA 1
ATOM 807 C C . ILE A 1 102 ? -12.349 -8.474 30.026 1.00 56.28 102 ILE A C 1
ATOM 809 O O . ILE A 1 102 ? -11.314 -8.438 29.352 1.00 56.28 102 ILE A O 1
ATOM 813 N N . PRO A 1 103 ? -12.332 -8.698 31.351 1.00 62.62 103 PRO A N 1
ATOM 814 C CA . PRO A 1 103 ? -11.109 -9.070 32.046 1.00 62.62 103 PRO A CA 1
ATOM 815 C C . PRO A 1 103 ? -10.464 -10.254 31.321 1.00 62.62 103 PRO A C 1
ATOM 817 O O . PRO A 1 103 ? -11.172 -11.206 30.989 1.00 62.62 103 PRO A O 1
ATOM 820 N N . GLU A 1 104 ? -9.149 -10.232 31.078 1.00 64.31 104 GLU A N 1
ATOM 821 C CA . GLU A 1 104 ? -8.461 -11.293 30.315 1.00 64.31 104 GLU A CA 1
ATOM 822 C C . GLU A 1 104 ? -8.751 -12.703 30.864 1.00 64.31 104 GLU A C 1
ATOM 824 O O . GLU A 1 104 ? -8.840 -13.662 30.099 1.00 64.31 104 GLU A O 1
ATOM 829 N N . ALA A 1 105 ? -9.009 -12.817 32.173 1.00 67.44 105 ALA A N 1
ATOM 830 C CA . ALA A 1 105 ? -9.419 -14.049 32.850 1.00 67.44 105 ALA A CA 1
ATOM 831 C C . ALA A 1 105 ? -10.732 -14.671 32.320 1.00 67.44 105 ALA A C 1
ATOM 833 O O . ALA A 1 105 ? -10.933 -15.881 32.438 1.00 67.44 105 ALA A O 1
ATOM 834 N N . LYS A 1 106 ? -11.622 -13.876 31.710 1.00 75.62 106 LYS A N 1
ATOM 835 C CA . LYS A 1 106 ? -12.876 -14.336 31.088 1.00 75.62 106 LYS A CA 1
ATOM 836 C C . LYS A 1 106 ? -12.758 -14.575 29.578 1.00 75.62 106 LYS A C 1
ATOM 838 O O . LYS A 1 106 ? -13.764 -14.863 28.933 1.00 75.62 106 LYS A O 1
ATOM 843 N N . VAL A 1 107 ? -11.560 -14.510 28.995 1.00 77.44 107 VAL A N 1
ATOM 844 C CA . VAL A 1 107 ? -11.351 -14.735 27.556 1.00 77.44 107 VAL A CA 1
ATOM 845 C C . VAL A 1 107 ? -10.692 -16.089 27.311 1.00 77.44 107 VAL A C 1
ATOM 847 O O . VAL A 1 107 ? -9.617 -16.398 27.819 1.00 77.44 107 VAL A O 1
ATOM 850 N N . ARG A 1 108 ? -11.315 -16.908 26.467 1.00 83.69 108 ARG A N 1
ATOM 851 C CA . ARG A 1 108 ? -10.729 -18.125 25.909 1.00 83.69 108 ARG A CA 1
ATOM 852 C C . ARG A 1 108 ? -10.156 -17.820 24.527 1.00 83.69 108 ARG A C 1
ATOM 854 O O . ARG A 1 108 ? -10.882 -17.416 23.619 1.00 83.69 108 ARG A O 1
ATOM 861 N N . LYS A 1 109 ? -8.859 -18.071 24.349 1.00 84.25 109 LYS A N 1
ATOM 862 C CA . LYS A 1 109 ? -8.206 -17.976 23.038 1.00 84.25 109 LYS A CA 1
ATOM 863 C C . LYS A 1 109 ? -8.645 -19.146 22.154 1.00 84.25 109 LYS A C 1
ATOM 865 O O . LYS A 1 109 ? -8.584 -20.299 22.570 1.00 84.25 109 LYS A O 1
ATOM 870 N N . PHE A 1 110 ? -9.091 -18.839 20.946 1.00 86.62 110 PHE A N 1
ATOM 871 C CA . PHE A 1 110 ? -9.385 -19.787 19.883 1.00 86.62 110 PHE A CA 1
ATOM 872 C C . PHE A 1 110 ? -8.280 -19.704 18.834 1.00 86.62 110 PHE A C 1
ATOM 874 O O . PHE A 1 110 ? -7.897 -18.609 18.423 1.00 86.62 110 PHE A O 1
ATOM 881 N N . GLN A 1 111 ? -7.766 -20.857 18.413 1.00 87.38 111 GLN A N 1
ATOM 882 C CA . GLN A 1 111 ? -6.743 -20.935 17.380 1.00 87.38 111 GLN A CA 1
ATOM 883 C C . GLN A 1 111 ? -7.362 -21.514 16.106 1.00 87.38 111 GLN A C 1
ATOM 885 O O . GLN A 1 111 ? -7.627 -22.716 16.049 1.00 87.38 111 GLN A O 1
ATOM 890 N N . PRO A 1 112 ? -7.650 -20.671 15.103 1.00 90.19 112 PRO A N 1
ATOM 891 C CA . PRO A 1 112 ? -8.287 -21.128 13.883 1.00 90.19 112 PRO A CA 1
ATOM 892 C C . PRO A 1 112 ? -7.303 -21.873 12.987 1.00 90.19 112 PRO A C 1
ATOM 894 O O . PRO A 1 112 ? -6.105 -21.587 12.974 1.00 90.19 112 PRO A O 1
ATOM 897 N N . SER A 1 113 ? -7.816 -22.802 12.181 1.00 88.44 113 SER A N 1
ATOM 898 C CA . SER A 1 113 ? -7.010 -23.417 11.129 1.00 88.44 113 SER A CA 1
ATOM 899 C C . SER A 1 113 ? -6.884 -22.450 9.954 1.00 88.44 113 SER A C 1
ATOM 901 O O . SER A 1 113 ? -7.900 -22.029 9.389 1.00 88.44 113 SER A O 1
ATOM 903 N N . THR A 1 114 ? -5.651 -22.148 9.565 1.00 88.06 114 THR A N 1
ATOM 904 C CA . THR A 1 114 ? -5.324 -21.240 8.461 1.00 88.06 114 THR A CA 1
ATOM 905 C C . THR A 1 114 ? -4.607 -21.996 7.350 1.00 88.06 114 THR A C 1
ATOM 907 O O . THR A 1 114 ? -3.704 -22.784 7.633 1.00 88.06 114 THR A O 1
ATOM 910 N N . LYS A 1 115 ? -4.957 -21.736 6.090 1.00 88.25 115 LYS A N 1
ATOM 911 C CA . LYS A 1 115 ? -4.274 -22.307 4.925 1.00 88.25 115 LYS A CA 1
ATOM 912 C C . LYS A 1 115 ? -4.170 -21.277 3.807 1.00 88.25 115 LYS A C 1
ATOM 914 O O . LYS A 1 115 ? -5.145 -20.600 3.504 1.00 88.25 115 LYS A O 1
ATOM 919 N N . TRP A 1 116 ? -3.012 -21.224 3.160 1.00 84.19 116 TRP A N 1
ATOM 920 C CA . TRP A 1 116 ? -2.830 -20.488 1.914 1.00 84.19 116 TRP A CA 1
ATOM 921 C C . TRP A 1 116 ? -3.160 -21.368 0.712 1.00 84.19 116 TRP A C 1
ATOM 923 O O . TRP A 1 116 ? -2.760 -22.533 0.640 1.00 84.19 116 TRP A O 1
ATOM 933 N N . THR A 1 117 ? -3.887 -20.799 -0.238 1.00 78.75 117 THR A N 1
ATOM 934 C CA . THR A 1 117 ? -4.148 -21.386 -1.551 1.00 78.75 117 THR A CA 1
ATOM 935 C C . THR A 1 117 ? -3.751 -20.372 -2.608 1.00 78.75 117 THR A C 1
ATOM 937 O O . THR A 1 117 ? -4.283 -19.267 -2.611 1.00 78.75 117 THR A O 1
ATOM 940 N N . SER A 1 118 ? -2.818 -20.743 -3.478 1.00 75.06 118 SER A N 1
ATOM 941 C CA . SER A 1 118 ? -2.306 -19.878 -4.540 1.00 75.06 118 SER A CA 1
ATOM 942 C C . SER A 1 118 ? -2.873 -20.309 -5.886 1.00 75.06 118 SER A C 1
ATOM 944 O O . SER A 1 118 ? -2.881 -21.502 -6.195 1.00 75.06 118 SER A O 1
ATOM 946 N N . ASP A 1 119 ? -3.322 -19.350 -6.688 1.00 71.50 119 ASP A N 1
ATOM 947 C CA . ASP A 1 119 ? -3.642 -19.534 -8.099 1.00 71.50 119 ASP A CA 1
ATOM 948 C C . ASP A 1 119 ? -2.735 -18.647 -8.987 1.00 71.50 119 ASP A C 1
ATOM 950 O O . ASP A 1 119 ? -1.777 -18.021 -8.518 1.00 71.50 119 ASP A O 1
ATOM 954 N N . ARG A 1 120 ? -2.972 -18.628 -10.308 1.00 65.94 120 ARG A N 1
ATOM 955 C CA . ARG A 1 120 ? -2.134 -17.866 -11.262 1.00 65.94 120 ARG A CA 1
ATOM 956 C C . ARG A 1 120 ? -2.257 -16.344 -11.107 1.00 65.94 120 ARG A C 1
ATOM 958 O O . ARG A 1 120 ? -1.393 -15.621 -11.582 1.00 65.94 120 ARG A O 1
ATOM 965 N N . THR A 1 121 ? -3.326 -15.872 -10.484 1.00 68.50 121 THR A N 1
ATOM 966 C CA . THR A 1 121 ? -3.767 -14.473 -10.442 1.00 68.50 121 THR A CA 1
ATOM 967 C C . THR A 1 121 ? -3.993 -13.938 -9.031 1.00 68.50 121 THR A C 1
ATOM 969 O O . THR A 1 121 ? -3.948 -12.729 -8.828 1.00 68.50 121 THR A O 1
ATOM 972 N N . THR A 1 122 ? -4.225 -14.806 -8.051 1.00 77.06 122 THR A N 1
ATOM 973 C CA . THR A 1 122 ? -4.532 -14.457 -6.669 1.00 77.06 122 THR A CA 1
ATOM 974 C C . THR A 1 122 ? -3.910 -15.455 -5.701 1.00 77.06 122 THR A C 1
ATOM 976 O O . THR A 1 122 ? -3.748 -16.637 -6.002 1.00 77.06 122 THR A O 1
ATOM 979 N N . ASP A 1 123 ? -3.577 -14.972 -4.514 1.00 80.38 123 ASP A N 1
ATOM 980 C CA . ASP A 1 123 ? -3.355 -15.787 -3.332 1.00 80.38 123 ASP A CA 1
ATOM 981 C C . ASP A 1 123 ? -4.549 -15.619 -2.402 1.00 80.38 123 ASP A C 1
ATOM 983 O O . ASP A 1 123 ? -4.999 -14.512 -2.137 1.00 80.38 123 ASP A O 1
ATOM 987 N N . THR A 1 124 ? -5.091 -16.714 -1.888 1.00 85.19 124 THR A N 1
ATOM 988 C CA . THR A 1 124 ? -6.210 -16.676 -0.949 1.00 85.19 124 THR A CA 1
ATOM 989 C C . THR A 1 124 ? -5.796 -17.292 0.380 1.00 85.19 124 THR A C 1
ATOM 991 O O . THR A 1 124 ? -5.392 -18.455 0.442 1.00 85.19 124 THR A O 1
ATOM 994 N N . LEU A 1 125 ? -5.921 -16.517 1.458 1.00 87.44 125 LEU A N 1
ATOM 995 C CA . LEU A 1 125 ? -5.852 -17.018 2.826 1.00 87.44 125 LEU A CA 1
ATOM 996 C C . LEU A 1 125 ? -7.235 -17.528 3.233 1.00 87.44 125 LEU A C 1
ATOM 998 O O . LEU A 1 125 ? -8.204 -16.771 3.257 1.00 87.44 125 LEU A O 1
ATOM 1002 N N . VAL A 1 126 ? -7.306 -18.802 3.599 1.00 89.56 126 VAL A N 1
ATOM 1003 C CA . VAL A 1 126 ? -8.508 -19.465 4.104 1.00 89.56 126 VAL A CA 1
ATOM 1004 C C . VAL A 1 126 ? -8.371 -19.651 5.612 1.00 89.56 126 VAL A C 1
ATOM 1006 O O . VAL A 1 126 ? -7.461 -20.346 6.069 1.00 89.56 126 VAL A O 1
ATOM 1009 N N . VAL A 1 127 ? -9.278 -19.061 6.390 1.00 92.00 127 VAL A N 1
ATOM 1010 C CA . VAL A 1 127 ? -9.316 -19.154 7.857 1.00 92.00 127 VAL A CA 1
ATOM 1011 C C . VAL A 1 127 ? -10.653 -19.748 8.285 1.00 92.00 127 VAL A C 1
ATOM 1013 O O . VAL A 1 127 ? -11.703 -19.157 8.046 1.00 92.00 127 VAL A O 1
ATOM 1016 N N . ARG A 1 128 ? -10.637 -20.920 8.927 1.00 91.75 128 ARG A N 1
ATOM 1017 C CA . ARG A 1 128 ? -11.869 -21.549 9.434 1.00 91.75 128 ARG A CA 1
ATOM 1018 C C . ARG A 1 128 ? -12.205 -21.010 10.821 1.00 91.75 128 ARG A C 1
ATOM 1020 O O . ARG A 1 128 ? -11.422 -21.172 11.756 1.00 91.75 128 ARG A O 1
ATOM 1027 N N . LEU A 1 129 ? -13.378 -20.400 10.939 1.00 91.44 129 LEU A N 1
ATOM 1028 C CA . LEU A 1 129 ? -13.889 -19.689 12.110 1.00 91.44 129 LEU A CA 1
ATOM 1029 C C . LEU A 1 129 ? -15.303 -20.189 12.467 1.00 91.44 129 LEU A C 1
ATOM 1031 O O . LEU A 1 129 ? -16.269 -19.429 12.388 1.00 91.44 129 LEU A O 1
ATOM 1035 N N . PRO A 1 130 ? -15.461 -21.469 12.855 1.00 87.00 130 PRO A N 1
ATOM 1036 C CA . PRO A 1 130 ? -16.769 -22.024 13.177 1.00 87.00 130 PRO A CA 1
ATOM 1037 C C . PRO A 1 130 ? -17.427 -21.276 14.344 1.00 87.00 130 PRO A C 1
ATOM 1039 O O . PRO A 1 130 ? -16.838 -21.093 15.415 1.00 87.00 130 PRO A O 1
ATOM 1042 N N . GLY A 1 131 ? -18.680 -20.876 14.129 1.00 83.12 131 GLY A N 1
ATOM 1043 C CA . GLY A 1 131 ? -19.500 -20.185 15.121 1.00 83.12 131 GLY A CA 1
ATOM 1044 C C . GLY A 1 131 ? -19.193 -18.699 15.302 1.00 83.12 131 GLY A C 1
ATOM 1045 O O . GLY A 1 131 ? -19.704 -18.132 16.259 1.00 83.12 131 GLY A O 1
ATOM 1046 N N . PHE A 1 132 ? -18.366 -18.094 14.443 1.00 86.62 132 PHE A N 1
ATOM 1047 C CA . PHE A 1 132 ? -18.246 -16.638 14.333 1.00 86.62 132 PHE A CA 1
ATOM 1048 C C . PHE A 1 132 ? -19.189 -16.107 13.254 1.00 86.62 132 PHE A C 1
ATOM 1050 O O . PHE A 1 132 ? -19.403 -16.774 12.241 1.00 86.62 132 PHE A O 1
ATOM 1057 N N . ASN A 1 133 ? -19.693 -14.893 13.449 1.00 80.38 133 ASN A N 1
ATOM 1058 C CA . ASN A 1 133 ? -20.445 -14.145 12.442 1.00 80.38 133 ASN A CA 1
ATOM 1059 C C . ASN A 1 133 ? -19.565 -13.077 11.788 1.00 80.38 133 ASN A C 1
ATOM 1061 O O . ASN A 1 133 ? -18.544 -12.676 12.343 1.00 80.38 133 ASN A O 1
ATOM 1065 N N . LYS A 1 134 ? -19.948 -12.594 10.602 1.00 77.94 134 LYS A N 1
ATOM 1066 C CA . LYS A 1 134 ? -19.145 -11.637 9.821 1.00 77.94 134 LYS A CA 1
ATOM 1067 C C . LYS A 1 134 ? -18.868 -10.341 10.593 1.00 77.94 134 LYS A C 1
ATOM 1069 O O . LYS A 1 134 ? -17.787 -9.772 10.463 1.00 77.94 134 LYS A O 1
ATOM 1074 N N . GLU A 1 135 ? -19.835 -9.893 11.384 1.00 79.25 135 GLU A N 1
ATOM 1075 C CA . GLU A 1 135 ? -19.800 -8.665 12.184 1.00 79.25 135 GLU A CA 1
ATOM 1076 C C . GLU A 1 135 ? -18.773 -8.749 13.327 1.00 79.25 135 GLU A C 1
ATOM 1078 O O . GLU A 1 135 ? -18.267 -7.732 13.796 1.00 79.25 135 GLU A O 1
ATOM 1083 N N . GLU A 1 136 ? -18.415 -9.968 13.735 1.00 81.44 136 GLU A N 1
ATOM 1084 C CA . GLU A 1 136 ? -17.461 -10.261 14.809 1.00 81.44 136 GLU A CA 1
ATOM 1085 C C . GLU A 1 136 ? -16.009 -10.325 14.305 1.00 81.44 136 GLU A C 1
ATOM 1087 O O . GLU A 1 136 ? -15.091 -10.581 15.088 1.00 81.44 136 GLU A O 1
ATOM 1092 N N . LEU A 1 137 ? -15.778 -10.126 12.999 1.00 82.38 137 LEU A N 1
ATOM 1093 C CA . LEU A 1 137 ? -14.475 -10.280 12.352 1.00 82.38 137 LEU A CA 1
ATOM 1094 C C . LEU A 1 137 ? -13.858 -8.933 11.967 1.00 82.38 137 LEU A C 1
ATOM 1096 O O . LEU A 1 137 ? -14.521 -8.018 11.483 1.00 82.38 137 LEU A O 1
ATOM 1100 N N . LYS A 1 138 ? -12.534 -8.845 12.095 1.00 80.12 138 LYS A N 1
ATOM 1101 C CA . LYS A 1 138 ? -11.715 -7.726 11.624 1.00 80.12 138 LYS A CA 1
ATOM 1102 C C . LYS A 1 138 ? -10.559 -8.269 10.789 1.00 80.12 138 LYS A C 1
ATOM 1104 O O . LYS A 1 138 ? -9.847 -9.178 11.215 1.00 80.12 138 LYS A O 1
ATOM 1109 N N . VAL A 1 139 ? -10.368 -7.693 9.606 1.00 82.62 139 VAL A N 1
ATOM 1110 C CA . VAL A 1 139 ? -9.245 -7.980 8.704 1.00 82.62 139 VAL A CA 1
ATOM 1111 C C . VAL A 1 139 ? -8.487 -6.679 8.486 1.00 82.62 139 VAL A C 1
ATOM 1113 O O . VAL A 1 139 ? -9.090 -5.667 8.139 1.00 82.62 139 VAL A O 1
ATOM 1116 N N . GLN A 1 140 ? -7.183 -6.685 8.735 1.00 77.81 140 GLN A N 1
ATOM 1117 C CA . GLN A 1 140 ? -6.322 -5.510 8.640 1.00 77.81 140 GLN A CA 1
ATOM 1118 C C . GLN A 1 140 ? -5.017 -5.867 7.946 1.00 77.81 140 GLN A C 1
ATOM 1120 O O . GLN A 1 140 ? -4.545 -6.997 8.045 1.00 77.81 140 GLN A O 1
ATOM 1125 N N . ILE A 1 141 ? -4.418 -4.884 7.288 1.00 71.38 141 ILE A N 1
ATOM 1126 C CA . ILE A 1 141 ? -3.091 -4.992 6.691 1.00 71.38 141 ILE A CA 1
ATOM 1127 C C . ILE A 1 141 ? -2.256 -3.862 7.264 1.00 71.38 141 ILE A C 1
ATOM 1129 O O . ILE A 1 141 ? -2.724 -2.726 7.299 1.00 71.38 141 ILE A O 1
ATOM 1133 N N . ASP A 1 142 ? -1.062 -4.175 7.756 1.00 60.97 142 ASP A N 1
ATOM 1134 C CA . ASP A 1 142 ? -0.124 -3.155 8.215 1.00 60.97 142 ASP A CA 1
ATOM 1135 C C . ASP A 1 142 ? 0.848 -2.716 7.106 1.00 60.97 142 ASP A C 1
ATOM 1137 O O . ASP A 1 142 ? 1.000 -3.368 6.070 1.00 60.97 142 ASP A O 1
ATOM 1141 N N . ASN A 1 143 ? 1.538 -1.598 7.345 1.00 52.94 143 ASN A N 1
ATOM 1142 C CA . ASN A 1 143 ? 2.512 -1.019 6.412 1.00 52.94 143 ASN A CA 1
ATOM 1143 C C . ASN A 1 143 ? 3.751 -1.909 6.185 1.00 52.94 143 ASN A C 1
ATOM 1145 O O . ASN A 1 143 ? 4.573 -1.604 5.326 1.00 52.94 143 ASN A O 1
ATOM 1149 N N . TYR A 1 144 ? 3.889 -3.006 6.935 1.00 56.50 144 TYR A N 1
ATOM 1150 C CA . TYR A 1 144 ? 4.973 -3.979 6.808 1.00 56.50 144 TYR A CA 1
ATOM 1151 C C . TYR A 1 144 ? 4.542 -5.226 6.022 1.00 56.50 144 TYR A C 1
ATOM 1153 O O . TYR A 1 144 ? 5.262 -6.226 6.019 1.00 56.50 144 TYR A O 1
ATOM 1161 N N . GLY A 1 145 ? 3.371 -5.190 5.377 1.00 62.91 145 GLY A N 1
ATOM 1162 C CA . GLY A 1 145 ? 2.862 -6.299 4.577 1.00 62.91 145 GLY A CA 1
ATOM 1163 C C . GLY A 1 145 ? 2.387 -7.476 5.425 1.00 62.91 145 GLY A C 1
ATOM 1164 O O . GLY A 1 145 ? 2.486 -8.621 4.991 1.00 62.91 145 GLY A O 1
ATOM 1165 N N . ARG A 1 146 ? 1.890 -7.244 6.645 1.00 74.44 146 ARG A N 1
ATOM 1166 C CA . ARG A 1 146 ? 1.285 -8.301 7.466 1.00 74.44 146 ARG A CA 1
ATOM 1167 C C . ARG A 1 146 ? -0.229 -8.207 7.422 1.00 74.44 146 ARG A C 1
ATOM 1169 O O . ARG A 1 146 ? -0.819 -7.188 7.769 1.00 74.44 146 ARG A O 1
ATOM 1176 N N . LEU A 1 147 ? -0.857 -9.314 7.050 1.00 81.69 147 LEU A N 1
ATOM 1177 C CA . LEU A 1 147 ? -2.292 -9.527 7.125 1.00 81.69 147 LEU A CA 1
ATOM 1178 C C . LEU A 1 147 ? -2.653 -10.030 8.522 1.00 81.69 147 LEU A C 1
ATOM 1180 O O . LEU A 1 147 ? -2.268 -11.131 8.921 1.00 81.69 147 LEU A O 1
ATOM 1184 N N . ARG A 1 148 ? -3.421 -9.233 9.257 1.00 82.31 148 ARG A N 1
ATOM 1185 C CA . ARG A 1 148 ? -3.954 -9.570 10.574 1.00 82.31 148 ARG A CA 1
ATOM 1186 C C . ARG A 1 148 ? -5.446 -9.849 10.469 1.00 82.31 148 ARG A C 1
ATOM 1188 O O . ARG A 1 148 ? -6.212 -9.003 10.019 1.00 82.31 148 ARG A O 1
ATOM 1195 N N . THR A 1 149 ? -5.863 -11.015 10.939 1.00 85.38 149 THR A N 1
ATOM 1196 C CA . THR A 1 149 ? -7.275 -11.372 11.095 1.00 85.38 149 THR A CA 1
ATOM 1197 C C . THR A 1 149 ? -7.568 -11.608 12.571 1.00 85.38 149 THR A C 1
ATOM 1199 O O . THR A 1 149 ? -6.797 -12.255 13.280 1.00 85.38 149 THR A O 1
ATOM 1202 N N . SER A 1 150 ? -8.657 -11.041 13.074 1.00 87.25 150 SER A N 1
ATOM 1203 C CA . SER A 1 150 ? -9.065 -11.178 14.472 1.00 87.25 150 SER A CA 1
ATOM 1204 C C . SER A 1 150 ? -10.574 -11.218 14.595 1.00 87.25 150 SER A C 1
ATOM 1206 O O . SER A 1 150 ? -11.276 -10.715 13.722 1.00 87.25 150 SER A O 1
ATOM 1208 N N . GLY A 1 151 ? -11.067 -11.755 15.700 1.00 84.06 151 GLY A N 1
ATOM 1209 C CA . GLY A 1 151 ? -12.484 -11.699 16.009 1.00 84.06 151 GLY A CA 1
ATOM 1210 C C . GLY A 1 151 ? -12.786 -12.119 17.432 1.00 84.06 151 GLY A C 1
ATOM 1211 O O . GLY A 1 151 ? -11.992 -12.815 18.075 1.00 84.06 151 GLY A O 1
ATOM 1212 N N . GLU A 1 152 ? -13.930 -11.655 17.914 1.00 82.00 152 GLU A N 1
ATOM 1213 C CA . GLU A 1 152 ? -14.400 -11.815 19.285 1.00 82.00 152 GLU A CA 1
ATOM 1214 C C . GLU A 1 152 ? -15.886 -12.090 19.286 1.00 82.00 152 GLU A C 1
ATOM 1216 O O . GLU A 1 152 ? -16.647 -11.383 18.635 1.00 82.00 152 GLU A O 1
ATOM 1221 N N . ARG A 1 153 ? -16.294 -13.096 20.052 1.00 82.00 153 ARG A N 1
ATOM 1222 C CA . ARG A 1 153 ? -17.703 -13.424 20.207 1.00 82.00 153 ARG A CA 1
ATOM 1223 C C . ARG A 1 153 ? -18.039 -13.842 21.631 1.00 82.00 153 ARG A C 1
ATOM 1225 O O . ARG A 1 153 ? -17.177 -14.424 22.312 1.00 82.00 153 ARG A O 1
ATOM 1232 N N . PRO A 1 154 ? -19.280 -13.606 22.081 1.00 78.19 154 PRO A N 1
ATOM 1233 C CA . PRO A 1 154 ? -19.753 -14.140 23.344 1.00 78.19 154 PRO A CA 1
ATOM 1234 C C . PRO A 1 154 ? -19.785 -15.681 23.314 1.00 78.19 154 PRO A C 1
ATOM 1236 O O . PRO A 1 154 ? -19.777 -16.306 22.240 1.00 78.19 154 PRO A O 1
ATOM 1239 N N . PRO A 1 155 ? -19.800 -16.329 24.490 1.00 77.81 155 PRO A N 1
ATOM 1240 C CA . PRO A 1 155 ? -20.001 -17.769 24.571 1.00 77.81 155 PRO A CA 1
ATOM 1241 C C . PRO A 1 155 ? -21.328 -18.167 23.914 1.00 77.81 155 PRO A C 1
ATOM 1243 O O . PRO A 1 155 ? -22.341 -17.485 24.047 1.00 77.81 155 PRO A O 1
ATOM 1246 N N . GLY A 1 156 ? -21.319 -19.293 23.196 1.00 68.69 156 GLY A N 1
ATOM 1247 C CA . GLY A 1 156 ? -22.552 -19.861 22.650 1.00 68.69 156 GLY A CA 1
ATOM 1248 C C . GLY A 1 156 ? -23.457 -20.428 23.754 1.00 68.69 156 GLY A C 1
ATOM 1249 O O . GLY A 1 156 ? -22.988 -20.644 24.879 1.00 68.69 156 GLY A O 1
ATOM 1250 N N . PRO A 1 157 ? -24.726 -20.742 23.439 1.00 65.31 157 PRO A N 1
ATOM 1251 C CA . PRO A 1 157 ? -25.642 -21.375 24.384 1.00 65.31 157 PRO A CA 1
ATOM 1252 C C . PRO A 1 157 ? -25.007 -22.642 24.978 1.00 65.31 157 PRO A C 1
ATOM 1254 O O . PRO A 1 157 ? -24.572 -23.526 24.242 1.00 65.31 157 PRO A O 1
ATOM 1257 N N . GLY A 1 158 ? -24.887 -22.707 26.307 1.00 67.25 158 GLY A N 1
ATOM 1258 C CA . GLY A 1 158 ? -24.293 -23.850 27.014 1.00 67.25 158 GLY A CA 1
ATOM 1259 C C . GLY A 1 158 ? -22.756 -23.923 27.034 1.00 67.25 158 GLY A C 1
ATOM 1260 O O . GLY A 1 158 ? -22.220 -24.906 27.536 1.00 67.25 158 GLY A O 1
ATOM 1261 N N . GLN A 1 159 ? -22.022 -22.912 26.537 1.00 66.00 159 GLN A N 1
ATOM 1262 C CA . GLN A 1 159 ? -20.541 -22.900 26.529 1.00 66.00 159 GLN A CA 1
ATOM 1263 C C . GLN A 1 159 ? -19.878 -22.122 27.691 1.00 66.00 159 GLN A C 1
ATOM 1265 O O . GLN A 1 159 ? -18.660 -21.917 27.678 1.00 66.00 159 GLN A O 1
ATOM 1270 N N . GLY A 1 160 ? -20.642 -21.737 28.720 1.00 70.38 160 GLY A N 1
ATOM 1271 C CA . GLY A 1 160 ? -20.155 -21.029 29.916 1.00 70.38 160 GLY A CA 1
ATOM 1272 C C . GLY A 1 160 ? -20.150 -19.499 29.777 1.00 70.38 160 GLY A C 1
ATOM 1273 O O . GLY A 1 160 ? -20.830 -18.962 28.916 1.00 70.38 160 GLY A O 1
ATOM 1274 N N . ASP A 1 161 ? -19.380 -18.801 30.623 1.00 77.25 161 ASP A N 1
ATOM 1275 C CA . ASP A 1 161 ? -19.322 -17.321 30.710 1.00 77.25 161 ASP A CA 1
ATOM 1276 C C . ASP A 1 161 ? -18.021 -16.728 30.117 1.00 77.25 161 ASP A C 1
ATOM 1278 O O . ASP A 1 161 ? -17.563 -15.645 30.484 1.00 77.25 161 ASP A O 1
ATOM 1282 N N . ARG A 1 162 ? -17.345 -17.476 29.232 1.00 80.50 162 ARG A N 1
ATOM 1283 C CA . ARG A 1 162 ? -16.074 -17.037 28.637 1.00 80.50 162 ARG A CA 1
ATOM 1284 C C . ARG A 1 162 ? -16.235 -16.622 27.187 1.00 80.50 162 ARG A C 1
ATOM 1286 O O . ARG A 1 162 ? -16.664 -17.413 26.351 1.00 80.50 162 ARG A O 1
ATOM 1293 N N . TRP A 1 163 ? -15.791 -15.410 26.890 1.00 82.94 163 TRP A N 1
ATOM 1294 C CA . TRP A 1 163 ? -15.694 -14.894 25.532 1.00 82.94 163 TRP A CA 1
ATOM 1295 C C . TRP A 1 163 ? -14.668 -15.677 24.729 1.00 82.94 163 TRP A C 1
ATOM 1297 O O . TRP A 1 163 ? -13.677 -16.164 25.274 1.00 82.94 163 TRP A O 1
ATOM 1307 N N . ILE A 1 164 ? -14.892 -15.799 23.428 1.00 84.44 164 ILE A N 1
ATOM 1308 C CA . ILE A 1 164 ? -13.998 -16.524 22.532 1.00 84.44 164 ILE A CA 1
ATOM 1309 C C . ILE A 1 164 ? -13.342 -15.511 21.607 1.00 84.44 164 ILE A C 1
ATOM 1311 O O . ILE A 1 164 ? -14.028 -14.784 20.894 1.00 84.44 164 ILE A O 1
ATOM 1315 N N . ARG A 1 165 ? -12.008 -15.475 21.616 1.00 88.12 165 ARG A N 1
ATOM 1316 C CA . ARG A 1 165 ? -11.212 -14.520 20.837 1.00 88.12 165 ARG A CA 1
ATOM 1317 C C . ARG A 1 165 ? -10.164 -15.231 20.011 1.00 88.12 165 ARG A C 1
ATOM 1319 O O . ARG A 1 165 ? -9.492 -16.124 20.522 1.00 88.12 165 ARG A O 1
ATOM 1326 N N . PHE A 1 166 ? -9.957 -14.788 18.780 1.00 88.56 166 PHE A N 1
ATOM 1327 C CA . PHE A 1 166 ? -8.806 -15.199 17.986 1.00 88.56 166 PHE A CA 1
ATOM 1328 C C . PHE A 1 166 ? -8.066 -13.996 17.418 1.00 88.56 166 PHE A C 1
ATOM 1330 O O . PHE A 1 166 ? -8.625 -12.917 17.213 1.00 88.56 166 PHE A O 1
ATOM 1337 N N . LYS A 1 167 ? -6.781 -14.212 17.155 1.00 86.69 167 LYS A N 1
ATOM 1338 C CA . LYS A 1 167 ? -5.925 -13.293 16.421 1.00 86.69 167 LYS A CA 1
ATOM 1339 C C . LYS A 1 167 ? -4.892 -14.120 15.669 1.00 86.69 167 LYS A C 1
ATOM 1341 O O . LYS A 1 167 ? -4.195 -14.927 16.279 1.00 86.69 167 LYS A O 1
ATOM 1346 N N . THR A 1 168 ? -4.793 -13.902 14.370 1.00 81.38 168 THR A N 1
ATOM 1347 C CA . THR A 1 168 ? -3.816 -14.538 13.489 1.00 81.38 168 THR A CA 1
ATOM 1348 C C . THR A 1 168 ? -3.129 -13.486 12.636 1.00 81.38 168 THR A C 1
ATOM 1350 O O . THR A 1 168 ? -3.729 -12.482 12.256 1.00 81.38 168 THR A O 1
ATOM 1353 N N . GLU A 1 169 ? -1.842 -13.694 12.385 1.00 82.31 169 GLU A N 1
ATOM 1354 C CA . GLU A 1 169 ? -0.994 -12.793 11.610 1.00 82.31 169 GLU A CA 1
ATOM 1355 C C . GLU A 1 169 ? -0.252 -13.606 10.553 1.00 82.31 169 GLU A C 1
ATOM 1357 O O . GLU A 1 169 ? 0.297 -14.668 10.849 1.00 82.31 169 GLU A O 1
ATOM 1362 N N . HIS A 1 170 ? -0.245 -13.107 9.321 1.00 79.62 170 HIS A N 1
ATOM 1363 C CA . HIS A 1 170 ? 0.390 -13.755 8.182 1.00 79.62 170 HIS A CA 1
ATOM 1364 C C . HIS A 1 170 ? 1.154 -12.729 7.352 1.00 79.62 170 HIS A C 1
ATOM 1366 O O . HIS A 1 170 ? 0.695 -11.605 7.173 1.00 79.62 170 HIS A O 1
ATOM 1372 N N . ILE A 1 171 ? 2.312 -13.120 6.827 1.00 71.94 171 ILE A N 1
ATOM 1373 C CA . ILE A 1 171 ? 3.077 -12.285 5.900 1.00 71.94 171 ILE A CA 1
ATOM 1374 C C . ILE A 1 171 ? 2.402 -12.357 4.528 1.00 71.94 171 ILE A C 1
ATOM 1376 O O . ILE A 1 171 ? 2.098 -13.448 4.044 1.00 71.94 171 ILE A O 1
ATOM 1380 N N . ILE A 1 172 ? 2.145 -11.197 3.932 1.00 74.12 172 ILE A N 1
ATOM 1381 C CA . ILE A 1 172 ? 1.601 -11.064 2.583 1.00 74.12 172 ILE A CA 1
ATOM 1382 C C . ILE A 1 172 ? 2.738 -11.287 1.575 1.00 74.12 172 ILE A C 1
ATOM 1384 O O . ILE A 1 172 ? 3.822 -10.730 1.760 1.00 74.12 172 ILE A O 1
ATOM 1388 N N . PRO A 1 173 ? 2.519 -12.074 0.509 1.00 67.62 173 PRO A N 1
ATOM 1389 C CA . PRO A 1 173 ? 3.472 -12.183 -0.592 1.00 67.62 173 PRO A CA 1
ATOM 1390 C C . PRO A 1 173 ? 3.807 -10.816 -1.217 1.00 67.62 173 PRO A C 1
ATOM 1392 O O . PRO A 1 173 ? 2.930 -9.978 -1.430 1.00 67.62 173 PRO A O 1
ATOM 1395 N N . ASN A 1 174 ? 5.088 -10.583 -1.521 1.00 57.25 174 ASN A N 1
ATOM 1396 C CA . ASN A 1 174 ? 5.598 -9.288 -2.007 1.00 57.25 174 ASN A CA 1
ATOM 1397 C C . ASN A 1 174 ? 5.030 -8.863 -3.375 1.00 57.25 174 ASN A C 1
ATOM 1399 O O . ASN A 1 174 ? 5.162 -7.707 -3.769 1.00 57.25 174 ASN A O 1
ATOM 1403 N N . ASP A 1 175 ? 4.428 -9.790 -4.115 1.00 64.25 175 ASP A N 1
ATOM 1404 C CA . ASP A 1 175 ? 3.849 -9.612 -5.441 1.00 64.25 175 ASP A CA 1
ATOM 1405 C C . ASP A 1 175 ? 2.340 -9.337 -5.402 1.00 64.25 175 ASP A C 1
ATOM 1407 O O . ASP A 1 175 ? 1.670 -9.559 -6.398 1.00 64.25 175 ASP A O 1
ATOM 1411 N N . CYS A 1 176 ? 1.782 -8.842 -4.292 1.00 67.06 176 CYS A N 1
ATOM 1412 C CA . CYS A 1 176 ? 0.351 -8.551 -4.140 1.00 67.06 176 CYS A CA 1
ATOM 1413 C C . CYS A 1 176 ? -0.023 -7.104 -4.525 1.00 67.06 176 CYS A C 1
ATOM 1415 O O . CYS A 1 176 ? 0.711 -6.158 -4.243 1.00 67.06 176 CYS A O 1
ATOM 1417 N N . ASP A 1 177 ? -1.191 -6.895 -5.141 1.00 70.38 177 ASP A N 1
ATOM 1418 C CA . ASP A 1 177 ? -1.828 -5.576 -5.271 1.00 70.38 177 ASP A CA 1
ATOM 1419 C C . ASP A 1 177 ? -2.669 -5.291 -4.024 1.00 70.38 177 ASP A C 1
ATOM 1421 O O . ASP A 1 177 ? -3.786 -5.791 -3.874 1.00 70.38 177 ASP A O 1
ATOM 1425 N N . LEU A 1 178 ? -2.130 -4.462 -3.126 1.00 68.56 178 LEU A N 1
ATOM 1426 C CA . LEU A 1 178 ? -2.788 -4.093 -1.872 1.00 68.56 178 LEU A CA 1
ATOM 1427 C C . LEU A 1 178 ? -4.138 -3.388 -2.084 1.00 68.56 178 LEU A C 1
ATOM 1429 O O . LEU A 1 178 ? -5.006 -3.468 -1.216 1.00 68.56 178 LEU A O 1
ATOM 1433 N N . LYS A 1 179 ? -4.347 -2.715 -3.227 1.00 67.38 179 LYS A N 1
ATOM 1434 C CA . LYS A 1 179 ? -5.599 -1.993 -3.509 1.00 67.38 179 LYS A CA 1
ATOM 1435 C C . LYS A 1 179 ? -6.741 -2.929 -3.898 1.00 67.38 179 LYS A C 1
ATOM 1437 O O . LYS A 1 179 ? -7.903 -2.573 -3.716 1.00 67.38 179 LYS A O 1
ATOM 1442 N N . GLY A 1 180 ? -6.422 -4.102 -4.438 1.00 71.50 180 GLY A N 1
ATOM 1443 C CA . GLY A 1 180 ? -7.408 -5.063 -4.925 1.00 71.50 180 GLY A CA 1
ATOM 1444 C C . GLY A 1 180 ? -7.814 -6.134 -3.910 1.00 71.50 180 GLY A C 1
ATOM 1445 O O . GLY A 1 180 ? -8.625 -6.995 -4.251 1.00 71.50 180 GLY A O 1
ATOM 1446 N N . ILE A 1 181 ? -7.273 -6.108 -2.687 1.00 80.50 181 ILE A N 1
ATOM 1447 C CA . ILE A 1 181 ? -7.542 -7.129 -1.667 1.00 80.50 181 ILE A CA 1
ATOM 1448 C C . ILE A 1 181 ? -9.018 -7.119 -1.267 1.00 80.50 181 ILE A C 1
ATOM 1450 O O . ILE A 1 181 ? -9.618 -6.072 -1.022 1.00 80.50 181 ILE A O 1
ATOM 1454 N N . ARG A 1 182 ? -9.613 -8.312 -1.184 1.00 81.31 182 ARG A N 1
ATOM 1455 C CA . ARG A 1 182 ? -11.021 -8.512 -0.816 1.00 81.31 182 ARG A CA 1
ATOM 1456 C C . ARG A 1 182 ? -11.139 -9.578 0.262 1.00 81.31 182 ARG A C 1
ATOM 1458 O O . ARG A 1 182 ? -10.385 -10.543 0.267 1.00 81.31 182 ARG A O 1
ATOM 1465 N N . ALA A 1 183 ? -12.118 -9.429 1.148 1.00 86.00 183 ALA A N 1
ATOM 1466 C CA . ALA A 1 183 ? -12.458 -10.438 2.142 1.00 86.00 183 ALA A CA 1
ATOM 1467 C C . ALA A 1 183 ? -13.921 -10.861 1.982 1.00 86.00 183 ALA A C 1
ATOM 1469 O O . ALA A 1 183 ? -14.807 -10.014 1.850 1.00 86.00 183 ALA A O 1
ATOM 1470 N N . ARG A 1 184 ? -14.175 -12.169 2.013 1.00 87.69 184 ARG A N 1
ATOM 1471 C CA . ARG A 1 184 ? -15.520 -12.756 2.055 1.00 87.69 184 ARG A CA 1
ATOM 1472 C C . ARG A 1 184 ? -15.609 -13.745 3.211 1.00 87.69 184 ARG A C 1
ATOM 1474 O O . ARG A 1 184 ? -14.634 -14.429 3.510 1.00 87.69 184 ARG A O 1
ATOM 1481 N N . PHE A 1 185 ? -16.768 -13.815 3.848 1.00 90.06 185 PHE A N 1
ATOM 1482 C CA . PHE A 1 185 ? -17.043 -14.760 4.923 1.00 90.06 185 PHE A CA 1
ATOM 1483 C C . PHE A 1 185 ? -18.300 -15.542 4.571 1.00 90.06 185 PHE A C 1
ATOM 1485 O O . PHE A 1 185 ? -19.335 -14.929 4.319 1.00 90.06 185 PHE A O 1
ATOM 1492 N N . GLU A 1 186 ? -18.183 -16.863 4.514 1.00 88.75 186 GLU A N 1
ATOM 1493 C CA . GLU A 1 186 ? -19.253 -17.768 4.095 1.00 88.75 186 GLU A CA 1
ATOM 1494 C C . GLU A 1 186 ? -19.101 -19.090 4.851 1.00 88.75 186 GLU A C 1
ATOM 1496 O O . GLU A 1 186 ? -17.981 -19.572 5.024 1.00 88.75 186 GLU A O 1
ATOM 1501 N N . ASP A 1 187 ? -20.207 -19.630 5.366 1.00 88.88 187 ASP A N 1
ATOM 1502 C CA . ASP A 1 187 ? -20.272 -20.919 6.073 1.00 88.88 187 ASP A CA 1
ATOM 1503 C C . ASP A 1 187 ? -19.203 -21.125 7.163 1.00 88.88 187 ASP A C 1
ATOM 1505 O O . ASP A 1 187 ? -18.621 -22.200 7.326 1.00 88.88 187 ASP A O 1
ATOM 1509 N N . GLY A 1 188 ? -18.910 -20.076 7.937 1.00 87.19 188 GLY A N 1
ATOM 1510 C CA . GLY A 1 188 ? -17.906 -20.147 9.001 1.00 87.19 188 GLY A CA 1
ATOM 1511 C C . GLY A 1 188 ? -16.460 -20.111 8.497 1.00 87.19 188 GLY A C 1
ATOM 1512 O O . GLY A 1 188 ? -15.545 -20.458 9.246 1.00 87.19 188 GLY A O 1
ATOM 1513 N N . VAL A 1 189 ? -16.219 -19.714 7.246 1.00 92.56 189 VAL A N 1
ATOM 1514 C CA . VAL A 1 189 ? -14.886 -19.627 6.642 1.00 92.56 189 VAL A CA 1
ATOM 1515 C C . VAL A 1 189 ? -14.640 -18.221 6.102 1.00 92.56 189 VAL A C 1
ATOM 1517 O O . VAL A 1 189 ? -15.382 -17.702 5.272 1.00 92.56 189 VAL A O 1
ATOM 1520 N N . LEU A 1 190 ? -13.559 -17.597 6.569 1.00 89.50 190 LEU A N 1
ATOM 1521 C CA . LEU A 1 190 ? -13.060 -16.327 6.054 1.00 89.50 190 LEU A CA 1
ATOM 1522 C C . LEU A 1 190 ? -12.070 -16.598 4.922 1.00 89.50 190 LEU A C 1
ATOM 1524 O O . LEU A 1 190 ? -11.057 -17.268 5.120 1.00 89.50 190 LEU A O 1
ATOM 1528 N N . TYR A 1 191 ? -12.343 -16.027 3.756 1.00 88.56 191 TYR A N 1
ATOM 1529 C CA . TYR A 1 191 ? -11.439 -16.007 2.616 1.00 88.56 191 TYR A CA 1
ATOM 1530 C C . TYR A 1 191 ? -10.939 -14.581 2.430 1.00 88.56 191 TYR A C 1
ATOM 1532 O O . TYR A 1 191 ? -11.730 -13.675 2.162 1.00 88.56 191 TYR A O 1
ATOM 1540 N N . VAL A 1 192 ? -9.632 -14.381 2.552 1.00 86.81 192 VAL A N 1
ATOM 1541 C CA . VAL A 1 192 ? -8.982 -13.125 2.176 1.00 86.81 192 VAL A CA 1
ATOM 1542 C C . VAL A 1 192 ? -8.275 -13.368 0.854 1.00 86.81 192 VAL A C 1
ATOM 1544 O O . VAL A 1 192 ? -7.328 -14.145 0.805 1.00 86.81 192 VAL A O 1
ATOM 1547 N N . THR A 1 193 ? -8.762 -12.743 -0.211 1.00 83.69 193 THR A N 1
ATOM 1548 C CA . THR A 1 193 ? -8.237 -12.863 -1.571 1.00 83.69 193 THR A CA 1
ATOM 1549 C C . THR A 1 193 ? -7.322 -11.682 -1.853 1.00 83.69 193 THR A C 1
ATOM 1551 O O . THR A 1 193 ? -7.741 -10.525 -1.807 1.00 83.69 193 THR A O 1
ATOM 1554 N N . LEU A 1 194 ? -6.071 -12.001 -2.142 1.00 82.81 194 LEU A N 1
ATOM 1555 C CA . LEU A 1 194 ? -4.974 -11.099 -2.424 1.00 82.81 194 LEU A CA 1
ATOM 1556 C C . LEU A 1 194 ? -4.650 -11.222 -3.915 1.00 82.81 194 LEU A C 1
ATOM 1558 O O . LEU A 1 194 ? -4.045 -12.212 -4.325 1.00 82.81 194 LEU A O 1
ATOM 1562 N N . PRO A 1 195 ? -5.093 -10.279 -4.762 1.00 74.12 195 PRO A N 1
ATOM 1563 C CA . PRO A 1 195 ? -4.726 -10.302 -6.165 1.00 74.12 195 PRO A CA 1
ATOM 1564 C C . PRO A 1 195 ? -3.224 -10.106 -6.285 1.00 74.12 195 PRO A C 1
ATOM 1566 O O . PRO A 1 195 ? -2.653 -9.216 -5.656 1.00 74.12 195 PRO A O 1
ATOM 1569 N N . LYS A 1 196 ? -2.583 -10.908 -7.125 1.00 76.25 196 LYS A N 1
ATOM 1570 C CA . LYS A 1 196 ? -1.190 -10.680 -7.475 1.00 76.25 196 LYS A CA 1
ATOM 1571 C C . LYS A 1 196 ? -1.124 -9.400 -8.311 1.00 76.25 196 LYS A C 1
ATOM 1573 O O . LYS A 1 196 ? -1.907 -9.223 -9.245 1.00 76.25 196 LYS A O 1
ATOM 1578 N N . SER A 1 197 ? -0.201 -8.507 -7.967 1.00 58.97 197 SER A N 1
ATOM 1579 C CA . SER A 1 197 ? 0.279 -7.376 -8.763 1.00 58.97 197 SER A CA 1
ATOM 1580 C C . SER A 1 197 ? 0.922 -7.908 -10.041 1.00 58.97 197 SER A C 1
ATOM 1582 O O . SER A 1 197 ? 2.135 -7.855 -10.247 1.00 58.97 197 SER A O 1
ATOM 1584 N N . ILE A 1 198 ? 0.093 -8.427 -10.939 1.00 54.06 198 ILE A N 1
ATOM 1585 C CA . ILE A 1 198 ? 0.472 -8.620 -12.324 1.00 54.06 198 ILE A CA 1
ATOM 1586 C C . ILE A 1 198 ? 0.577 -7.201 -12.875 1.00 54.06 198 ILE A C 1
ATOM 1588 O O . ILE A 1 198 ? -0.434 -6.566 -13.172 1.00 54.06 198 ILE A O 1
ATOM 1592 N N . LYS A 1 199 ? 1.799 -6.660 -12.955 1.00 45.56 199 LYS A N 1
ATOM 1593 C CA . LYS A 1 199 ? 2.073 -5.461 -13.753 1.00 45.56 199 LYS A CA 1
ATOM 1594 C C . LYS A 1 199 ? 1.538 -5.747 -15.152 1.00 45.56 199 LYS A C 1
ATOM 1596 O O . LYS A 1 199 ? 2.152 -6.529 -15.861 1.00 45.56 199 LYS A O 1
ATOM 1601 N N . THR A 1 200 ? 0.380 -5.180 -15.477 1.00 38.25 200 THR A N 1
ATOM 1602 C CA . THR A 1 200 ? -0.327 -5.211 -16.762 1.00 38.25 200 THR A CA 1
ATOM 1603 C C . THR A 1 200 ? 0.261 -6.189 -17.784 1.00 38.25 200 THR A C 1
ATOM 1605 O O . THR A 1 200 ? 0.960 -5.787 -18.711 1.00 38.25 200 THR A O 1
ATOM 1608 N N . GLU A 1 201 ? -0.047 -7.476 -17.646 1.00 43.53 201 GLU A N 1
ATOM 1609 C CA . GLU A 1 201 ? 0.026 -8.405 -18.773 1.00 43.53 201 GLU A CA 1
ATOM 1610 C C . GLU A 1 201 ? -1.383 -8.548 -19.338 1.00 43.53 201 GLU A C 1
ATOM 1612 O O . GLU A 1 201 ? -2.079 -9.541 -19.135 1.00 43.53 201 GLU A O 1
ATOM 1617 N N . GLN A 1 202 ? -1.839 -7.493 -20.014 1.00 41.44 202 GLN A N 1
ATOM 1618 C CA . GLN A 1 202 ? -2.884 -7.669 -21.008 1.00 41.44 202 GLN A CA 1
ATOM 1619 C C . GLN A 1 202 ? -2.239 -8.142 -22.303 1.00 41.44 202 GLN A C 1
ATOM 1621 O O . GLN A 1 202 ? -1.233 -7.592 -22.756 1.00 41.44 202 GLN A O 1
ATOM 1626 N N . THR A 1 203 ? -2.926 -9.108 -22.911 1.00 40.84 203 THR A N 1
ATOM 1627 C CA . THR A 1 203 ? -2.642 -9.807 -24.166 1.00 40.84 203 THR A CA 1
ATOM 1628 C C . THR A 1 203 ? -1.747 -11.029 -23.970 1.00 40.84 203 THR A C 1
ATOM 1630 O O . THR A 1 203 ? -0.674 -10.945 -23.380 1.00 40.84 203 THR A O 1
ATOM 1633 N N . LYS A 1 204 ? -2.183 -12.182 -24.499 1.00 49.12 204 LYS A N 1
ATOM 1634 C CA . LYS A 1 204 ? -1.350 -13.375 -24.719 1.00 49.12 204 LYS A CA 1
ATOM 1635 C C . LYS A 1 204 ? -0.234 -13.007 -25.708 1.00 49.12 204 LYS A C 1
ATOM 1637 O O . LYS A 1 204 ? -0.286 -13.372 -26.883 1.00 49.12 204 LYS A O 1
ATOM 1642 N N . ILE A 1 205 ? 0.732 -12.215 -25.261 1.00 52.16 205 ILE A N 1
ATOM 1643 C CA . ILE A 1 205 ? 1.870 -11.794 -26.056 1.00 52.16 205 ILE A CA 1
ATOM 1644 C C . ILE A 1 205 ? 2.971 -12.828 -25.848 1.00 52.16 205 ILE A C 1
ATOM 1646 O O . ILE A 1 205 ? 3.462 -13.005 -24.739 1.00 52.16 205 ILE A O 1
ATOM 1650 N N . GLY A 1 206 ? 3.364 -13.528 -26.908 1.00 60.19 206 GLY A N 1
ATOM 1651 C CA . GLY A 1 206 ? 4.631 -14.247 -26.912 1.00 60.19 206 GLY A CA 1
ATOM 1652 C C . GLY A 1 206 ? 5.776 -13.243 -26.808 1.00 60.19 206 GLY A C 1
ATOM 1653 O O . GLY A 1 206 ? 5.856 -12.304 -27.596 1.00 60.19 206 GLY A O 1
ATOM 1654 N N . GLU A 1 207 ? 6.664 -13.406 -25.839 1.00 68.12 207 GLU A N 1
ATOM 1655 C CA . GLU A 1 207 ? 7.876 -12.596 -25.772 1.00 68.12 207 GLU A CA 1
ATOM 1656 C C . GLU A 1 207 ? 8.954 -13.237 -26.655 1.00 68.12 207 GLU A C 1
ATOM 1658 O O . GLU A 1 207 ? 9.378 -14.369 -26.420 1.00 68.12 207 GLU A O 1
ATOM 1663 N N . LEU A 1 208 ? 9.364 -12.537 -27.713 1.00 76.75 208 LEU A N 1
ATOM 1664 C CA . LEU A 1 208 ? 10.514 -12.917 -28.523 1.00 76.75 208 LEU A CA 1
ATOM 1665 C C . LEU A 1 208 ? 11.777 -12.403 -27.826 1.00 76.75 208 LEU A C 1
ATOM 1667 O O . LEU A 1 208 ? 11.900 -11.208 -27.562 1.00 76.75 208 LEU A O 1
ATOM 1671 N N . GLN A 1 209 ? 12.729 -13.304 -27.589 1.00 78.69 209 GLN A N 1
ATOM 1672 C CA . GLN A 1 209 ? 14.099 -12.976 -27.196 1.00 78.69 209 GLN A CA 1
ATOM 1673 C C . GLN A 1 209 ? 14.967 -12.968 -28.463 1.00 78.69 209 GLN A C 1
ATOM 1675 O O . GLN A 1 209 ? 15.396 -14.035 -28.912 1.00 78.69 209 GLN A O 1
ATOM 1680 N N . PRO A 1 210 ? 15.166 -11.811 -29.118 1.00 81.94 210 PRO A N 1
ATOM 1681 C CA . PRO A 1 210 ? 15.928 -11.762 -30.353 1.00 81.94 210 PRO A CA 1
ATOM 1682 C C . PRO A 1 210 ? 17.414 -11.961 -30.075 1.00 81.94 210 PRO A C 1
ATOM 1684 O O . PRO A 1 210 ? 17.948 -11.469 -29.082 1.00 81.94 210 PRO A O 1
ATOM 1687 N N . SER A 1 211 ? 18.110 -12.647 -30.979 1.00 80.62 211 SER A N 1
ATOM 1688 C CA . SER A 1 211 ? 19.565 -12.733 -30.890 1.00 80.62 211 SER A CA 1
ATOM 1689 C C . SER A 1 211 ? 20.171 -11.377 -31.243 1.00 80.62 211 SER A C 1
ATOM 1691 O O . SER A 1 211 ? 19.913 -10.849 -32.333 1.00 80.62 211 SER A O 1
ATOM 1693 N N . THR A 1 212 ? 20.997 -10.850 -30.347 1.00 82.75 212 THR A N 1
ATOM 1694 C CA . THR A 1 212 ? 21.683 -9.568 -30.515 1.00 82.75 212 THR A CA 1
ATOM 1695 C C . THR A 1 212 ? 23.186 -9.751 -30.461 1.00 82.75 212 THR A C 1
ATOM 1697 O O . THR A 1 212 ? 23.678 -10.456 -29.581 1.00 82.75 212 THR A O 1
ATOM 1700 N N . ASN A 1 213 ? 23.917 -9.090 -31.353 1.00 86.19 213 ASN A N 1
ATOM 1701 C CA . ASN A 1 213 ? 25.372 -9.042 -31.286 1.00 86.19 213 ASN A CA 1
ATOM 1702 C C . ASN A 1 213 ? 25.902 -7.678 -31.733 1.00 86.19 213 ASN A C 1
ATOM 1704 O O . ASN A 1 213 ? 25.338 -7.053 -32.631 1.00 86.19 213 ASN A O 1
ATOM 1708 N N . TRP A 1 214 ? 27.003 -7.251 -31.127 1.00 86.25 214 TRP A N 1
ATOM 1709 C CA . TRP A 1 214 ? 27.760 -6.088 -31.563 1.00 86.25 214 TRP A CA 1
ATOM 1710 C C . TRP A 1 214 ? 28.862 -6.517 -32.524 1.00 86.25 214 TRP A C 1
ATOM 1712 O O . TRP A 1 214 ? 29.611 -7.457 -32.264 1.00 86.25 214 TRP A O 1
ATOM 1722 N N . THR A 1 215 ? 28.985 -5.793 -33.627 1.00 82.38 215 THR A N 1
ATOM 1723 C CA . THR A 1 215 ? 30.091 -5.916 -34.575 1.00 82.38 215 THR A CA 1
ATOM 1724 C C . THR A 1 215 ? 30.762 -4.559 -34.699 1.00 82.38 215 THR A C 1
ATOM 1726 O O . THR A 1 215 ? 30.095 -3.577 -35.015 1.00 82.38 215 THR A O 1
ATOM 1729 N N . SER A 1 216 ? 32.063 -4.499 -34.434 1.00 81.25 216 SER A N 1
ATOM 1730 C CA . SER A 1 216 ? 32.849 -3.264 -34.455 1.00 81.25 216 SER A CA 1
ATOM 1731 C C . SER A 1 216 ? 33.856 -3.316 -35.598 1.00 81.25 216 SER A C 1
ATOM 1733 O O . SER A 1 216 ? 34.557 -4.318 -35.744 1.00 81.25 216 SER A O 1
ATOM 1735 N N . ASP A 1 217 ? 33.946 -2.247 -36.383 1.00 80.44 217 ASP A N 1
ATOM 1736 C CA . ASP A 1 217 ? 35.006 -2.018 -37.370 1.00 80.44 217 ASP A CA 1
ATOM 1737 C C . ASP A 1 217 ? 35.808 -0.749 -37.013 1.00 80.44 217 ASP A C 1
ATOM 1739 O O . ASP A 1 217 ? 35.575 -0.117 -35.980 1.00 80.44 217 ASP A O 1
ATOM 1743 N N . ASP A 1 218 ? 36.787 -0.349 -37.826 1.00 76.00 218 ASP A N 1
ATOM 1744 C CA . ASP A 1 218 ? 37.629 0.825 -37.535 1.00 76.00 218 ASP A CA 1
ATOM 1745 C C . ASP A 1 218 ? 36.861 2.159 -37.507 1.00 76.00 218 ASP A C 1
ATOM 1747 O O . ASP A 1 218 ? 37.341 3.150 -36.954 1.00 76.00 218 ASP A O 1
ATOM 1751 N N . THR A 1 219 ? 35.664 2.197 -38.085 1.00 75.19 219 THR A N 1
ATOM 1752 C CA . THR A 1 219 ? 34.872 3.400 -38.352 1.00 75.19 219 THR A CA 1
ATOM 1753 C C . THR A 1 219 ? 33.496 3.408 -37.691 1.00 75.19 219 THR A C 1
ATOM 1755 O O . THR A 1 219 ? 32.968 4.492 -37.439 1.00 75.19 219 THR A O 1
ATOM 1758 N N . THR A 1 220 ? 32.915 2.249 -37.385 1.00 84.38 220 THR A N 1
ATOM 1759 C CA . THR A 1 220 ? 31.560 2.108 -36.847 1.00 84.38 220 THR A CA 1
ATOM 1760 C C . THR A 1 220 ? 31.440 0.966 -35.840 1.00 84.38 220 THR A C 1
ATOM 1762 O O . THR A 1 220 ? 32.193 -0.006 -35.872 1.00 84.38 220 THR A O 1
ATOM 1765 N N . ASP A 1 221 ? 30.455 1.085 -34.956 1.00 83.56 221 ASP A N 1
ATOM 1766 C CA . ASP A 1 221 ? 29.923 -0.000 -34.142 1.00 83.56 221 ASP A CA 1
ATOM 1767 C C . ASP A 1 221 ? 28.495 -0.285 -34.597 1.00 83.56 221 ASP A C 1
ATOM 1769 O O . ASP A 1 221 ? 27.628 0.584 -34.552 1.00 83.56 221 ASP A O 1
ATOM 1773 N N . THR A 1 222 ? 28.235 -1.502 -35.056 1.00 87.00 222 THR A N 1
ATOM 1774 C CA . THR A 1 222 ? 26.915 -1.914 -35.532 1.00 87.00 222 THR A CA 1
ATOM 1775 C C . THR A 1 222 ? 26.312 -2.948 -34.588 1.00 87.00 222 THR A C 1
ATOM 1777 O O . THR A 1 222 ? 26.889 -4.011 -34.366 1.00 87.00 222 THR A O 1
ATOM 1780 N N . LEU A 1 223 ? 25.132 -2.650 -34.041 1.00 87.06 223 LEU A N 1
ATOM 1781 C CA . LEU A 1 223 ? 24.298 -3.624 -33.341 1.00 87.06 223 LEU A CA 1
ATOM 1782 C C . LEU A 1 223 ? 23.441 -4.370 -34.366 1.00 87.06 223 LEU A C 1
ATOM 1784 O O . LEU A 1 223 ? 22.664 -3.755 -35.096 1.00 87.06 223 LEU A O 1
ATOM 1788 N N . VAL A 1 224 ? 23.549 -5.694 -34.374 1.00 88.06 224 VAL A N 1
ATOM 1789 C CA . VAL A 1 224 ? 22.748 -6.595 -35.207 1.00 88.06 224 VAL A CA 1
ATOM 1790 C C . VAL A 1 224 ? 21.698 -7.274 -34.332 1.00 88.06 224 VAL A C 1
ATOM 1792 O O . VAL A 1 224 ? 22.048 -7.969 -33.377 1.00 88.06 224 VAL A O 1
ATOM 1795 N N . VAL A 1 225 ? 20.415 -7.097 -34.654 1.00 88.31 225 VAL A N 1
ATOM 1796 C CA . VAL A 1 225 ? 19.271 -7.678 -33.932 1.00 88.31 225 VAL A CA 1
ATOM 1797 C C . VAL A 1 225 ? 18.440 -8.512 -34.906 1.00 88.31 225 VAL A C 1
ATOM 1799 O O . VAL A 1 225 ? 17.844 -7.972 -35.835 1.00 88.31 225 VAL A O 1
ATOM 1802 N N . ARG A 1 226 ? 18.371 -9.832 -34.700 1.00 85.62 226 ARG A N 1
ATOM 1803 C CA . ARG A 1 226 ? 17.542 -10.716 -35.542 1.00 85.62 226 ARG A CA 1
ATOM 1804 C C . ARG A 1 226 ? 16.104 -10.749 -35.027 1.00 85.62 226 ARG A C 1
ATOM 1806 O O . ARG A 1 226 ? 15.862 -11.186 -33.905 1.00 85.62 226 ARG A O 1
ATOM 1813 N N . LEU A 1 227 ? 15.161 -10.311 -35.853 1.00 87.25 227 LEU A N 1
ATOM 1814 C CA . LEU A 1 227 ? 13.745 -10.101 -35.544 1.00 87.25 227 LEU A CA 1
ATOM 1815 C C . LEU A 1 227 ? 12.843 -10.896 -36.512 1.00 87.25 227 LEU A C 1
ATOM 1817 O O . LEU A 1 227 ? 12.130 -10.306 -37.328 1.00 87.25 227 LEU A O 1
ATOM 1821 N N . PRO A 1 228 ? 12.837 -12.243 -36.438 1.00 79.50 228 PRO A N 1
ATOM 1822 C CA . PRO A 1 228 ? 12.081 -13.075 -37.369 1.00 79.50 228 PRO A CA 1
ATOM 1823 C C . PRO A 1 228 ? 10.573 -12.777 -37.335 1.00 79.50 228 PRO A C 1
ATOM 1825 O O . PRO A 1 228 ? 9.906 -12.832 -36.292 1.00 79.50 228 PRO A O 1
ATOM 1828 N N . GLY A 1 229 ? 10.030 -12.491 -38.518 1.00 80.44 229 GLY A N 1
ATOM 1829 C CA . GLY A 1 229 ? 8.609 -12.220 -38.734 1.00 80.44 229 GLY A CA 1
ATOM 1830 C C . GLY A 1 229 ? 8.152 -10.804 -38.378 1.00 80.44 229 GLY A C 1
ATOM 1831 O O . GLY A 1 229 ? 6.952 -10.554 -38.438 1.00 80.44 229 GLY A O 1
ATOM 1832 N N . PHE A 1 230 ? 9.057 -9.897 -38.001 1.00 85.88 230 PHE A N 1
ATOM 1833 C CA . PHE A 1 230 ? 8.755 -8.470 -37.862 1.00 85.88 230 PHE A CA 1
ATOM 1834 C C . PHE A 1 230 ? 8.985 -7.743 -39.188 1.00 85.88 230 PHE A C 1
ATOM 1836 O O . PHE A 1 230 ? 9.888 -8.097 -39.944 1.00 85.88 230 PHE A O 1
ATOM 1843 N N . ASN A 1 231 ? 8.191 -6.707 -39.452 1.00 83.94 231 ASN A N 1
ATOM 1844 C CA . ASN A 1 231 ? 8.479 -5.727 -40.500 1.00 83.94 231 ASN A CA 1
ATOM 1845 C C . ASN A 1 231 ? 9.033 -4.426 -39.897 1.00 83.94 231 ASN A C 1
ATOM 1847 O O . ASN A 1 231 ? 9.031 -4.233 -38.679 1.00 83.94 231 ASN A O 1
ATOM 1851 N N . LYS A 1 232 ? 9.525 -3.530 -40.756 1.00 81.44 232 LYS A N 1
ATOM 1852 C CA . LYS A 1 232 ? 10.177 -2.283 -40.340 1.00 81.44 232 LYS A CA 1
ATOM 1853 C C . LYS A 1 232 ? 9.235 -1.377 -39.542 1.00 81.44 232 LYS A C 1
ATOM 1855 O O . LYS A 1 232 ? 9.669 -0.738 -38.589 1.00 81.44 232 LYS A O 1
ATOM 1860 N N . GLU A 1 233 ? 7.958 -1.333 -39.907 1.00 82.88 233 GLU A N 1
ATOM 1861 C CA . GLU A 1 233 ? 6.940 -0.474 -39.293 1.00 82.88 233 GLU A CA 1
ATOM 1862 C C . GLU A 1 233 ? 6.610 -0.905 -37.855 1.00 82.88 233 GLU A C 1
ATOM 1864 O O . GLU A 1 233 ? 6.197 -0.088 -37.031 1.00 82.88 233 GLU A O 1
ATOM 1869 N N . GLN A 1 234 ? 6.824 -2.182 -37.537 1.00 82.56 234 GLN A N 1
ATOM 1870 C CA . GLN A 1 234 ? 6.601 -2.770 -36.215 1.00 82.56 234 GLN A CA 1
ATOM 1871 C C . GLN A 1 234 ? 7.792 -2.603 -35.262 1.00 82.56 234 GLN A C 1
ATOM 1873 O O . GLN A 1 234 ? 7.691 -3.000 -34.101 1.00 82.56 234 GLN A O 1
ATOM 1878 N N . VAL A 1 235 ? 8.915 -2.041 -35.721 1.00 82.75 235 VAL A N 1
ATOM 1879 C CA . VAL A 1 235 ? 10.171 -1.951 -34.964 1.00 82.75 235 VAL A CA 1
ATOM 1880 C C . VAL A 1 235 ? 10.508 -0.498 -34.640 1.00 82.75 235 VAL A C 1
ATOM 1882 O O . VAL A 1 235 ? 10.548 0.373 -35.503 1.00 82.75 235 VAL A O 1
ATOM 1885 N N . ARG A 1 236 ? 10.803 -0.235 -33.367 1.00 81.19 236 ARG A N 1
ATOM 1886 C CA . ARG A 1 236 ? 11.211 1.066 -32.833 1.00 81.19 236 ARG A CA 1
ATOM 1887 C C . ARG A 1 236 ? 12.610 0.991 -32.245 1.00 81.19 236 ARG A C 1
ATOM 1889 O O . ARG A 1 236 ? 12.937 0.053 -31.515 1.00 81.19 236 ARG A O 1
ATOM 1896 N N . VAL A 1 237 ? 13.403 2.018 -32.527 1.00 84.44 237 VAL A N 1
ATOM 1897 C CA . VAL A 1 237 ? 14.752 2.210 -31.993 1.00 84.44 237 VAL A CA 1
ATOM 1898 C C . VAL A 1 237 ? 14.786 3.543 -31.258 1.00 84.44 237 VAL A C 1
ATOM 1900 O O . VAL A 1 237 ? 14.441 4.572 -31.832 1.00 84.44 237 VAL A O 1
ATOM 1903 N N . GLU A 1 238 ? 15.183 3.525 -29.991 1.00 79.69 238 GLU A N 1
ATOM 1904 C CA . GLU A 1 238 ? 15.216 4.694 -29.112 1.00 79.69 238 GLU A CA 1
ATOM 1905 C C . GLU A 1 238 ? 16.588 4.813 -28.439 1.00 79.69 238 GLU A C 1
ATOM 1907 O O . GLU A 1 238 ? 17.185 3.812 -28.045 1.00 79.69 238 GLU A O 1
ATOM 1912 N N . ILE A 1 239 ? 17.076 6.042 -28.264 1.00 74.06 239 ILE A N 1
ATOM 1913 C CA . ILE A 1 239 ? 18.301 6.338 -27.514 1.00 74.06 239 ILE A CA 1
ATOM 1914 C C . ILE A 1 239 ? 17.923 7.177 -26.300 1.00 74.06 239 ILE A C 1
ATOM 1916 O O . ILE A 1 239 ? 17.264 8.205 -26.436 1.00 74.06 239 ILE A O 1
ATOM 1920 N N . TYR A 1 240 ? 18.360 6.763 -25.113 1.00 66.88 240 TYR A N 1
ATOM 1921 C CA . TYR A 1 240 ? 18.117 7.505 -23.876 1.00 66.88 240 TYR A CA 1
ATOM 1922 C C . TYR A 1 240 ? 19.355 8.292 -23.433 1.00 66.88 240 TYR A C 1
ATOM 1924 O O . TYR A 1 240 ? 20.485 7.840 -23.630 1.00 66.88 240 TYR A O 1
ATOM 1932 N N . ASN A 1 241 ? 19.134 9.401 -22.710 1.00 49.69 241 ASN A N 1
ATOM 1933 C CA . ASN A 1 241 ? 20.149 10.323 -22.152 1.00 49.69 241 ASN A CA 1
ATOM 1934 C C . ASN A 1 241 ? 21.219 9.681 -21.236 1.00 49.69 241 ASN A C 1
ATOM 1936 O O . ASN A 1 241 ? 22.066 10.382 -20.693 1.00 49.69 241 ASN A O 1
ATOM 1940 N N . LYS A 1 242 ? 21.197 8.359 -21.044 1.00 57.97 242 LYS A N 1
ATOM 1941 C CA . LYS A 1 242 ? 22.155 7.586 -20.241 1.00 57.97 242 LYS A CA 1
ATOM 1942 C C . LYS A 1 242 ? 23.050 6.660 -21.083 1.00 57.97 242 LYS A C 1
ATOM 1944 O O . LYS A 1 242 ? 23.567 5.690 -20.541 1.00 57.97 242 LYS A O 1
ATOM 1949 N N . GLY A 1 243 ? 23.180 6.895 -22.393 1.00 68.25 243 GLY A N 1
ATOM 1950 C CA . GLY A 1 243 ? 24.016 6.058 -23.269 1.00 68.25 243 GLY A CA 1
ATOM 1951 C C . GLY A 1 243 ? 23.451 4.650 -23.482 1.00 68.25 243 GLY A C 1
ATOM 1952 O O . GLY A 1 243 ? 24.201 3.684 -23.581 1.00 68.25 243 GLY A O 1
ATOM 1953 N N . ARG A 1 244 ? 22.119 4.515 -23.511 1.00 76.06 244 ARG A N 1
ATOM 1954 C CA . ARG A 1 244 ? 21.438 3.234 -23.752 1.00 76.06 244 ARG A CA 1
ATOM 1955 C C . ARG A 1 244 ? 20.646 3.276 -25.047 1.00 76.06 244 ARG A C 1
ATOM 1957 O O . ARG A 1 244 ? 19.864 4.203 -25.255 1.00 76.06 244 ARG A O 1
ATOM 1964 N N . LEU A 1 245 ? 20.827 2.243 -25.860 1.00 80.88 245 LEU A N 1
ATOM 1965 C CA . LEU A 1 245 ? 20.082 1.974 -27.080 1.00 80.88 245 LEU A CA 1
ATOM 1966 C C . LEU A 1 245 ? 19.004 0.935 -26.778 1.00 80.88 245 LEU A C 1
ATOM 1968 O O . LEU A 1 245 ? 19.312 -0.179 -26.357 1.00 80.88 245 LEU A O 1
ATOM 1972 N N . ARG A 1 246 ? 17.741 1.287 -26.999 1.00 84.06 246 ARG A N 1
ATOM 1973 C CA . ARG A 1 246 ? 16.602 0.382 -26.856 1.00 84.06 246 ARG A CA 1
ATOM 1974 C C . ARG A 1 246 ? 16.040 0.043 -28.223 1.00 84.06 246 ARG A C 1
ATOM 1976 O O . ARG A 1 246 ? 15.740 0.935 -29.009 1.00 84.06 246 ARG A O 1
ATOM 1983 N N . THR A 1 247 ? 15.833 -1.242 -28.473 1.00 82.38 247 THR A N 1
ATOM 1984 C CA . THR A 1 247 ? 15.057 -1.726 -29.617 1.00 82.38 247 THR A CA 1
ATOM 1985 C C . THR A 1 247 ? 13.814 -2.437 -29.100 1.00 82.38 247 THR A C 1
ATOM 1987 O O . THR A 1 247 ? 13.864 -3.183 -28.119 1.00 82.38 247 THR A O 1
ATOM 1990 N N . SER A 1 248 ? 12.663 -2.158 -29.700 1.00 85.19 248 SER A N 1
ATOM 1991 C CA . SER A 1 248 ? 11.393 -2.764 -29.297 1.00 85.19 248 SER A CA 1
ATOM 1992 C C . SER A 1 248 ? 10.453 -2.909 -30.476 1.00 85.19 248 SER A C 1
ATOM 1994 O O . SER A 1 248 ? 10.613 -2.217 -31.477 1.00 85.19 248 SER A O 1
ATOM 1996 N N . GLY A 1 249 ? 9.470 -3.788 -30.362 1.00 82.12 249 GLY A N 1
ATOM 1997 C CA . GLY A 1 249 ? 8.461 -3.941 -31.396 1.00 82.12 249 GLY A CA 1
ATOM 1998 C C . GLY A 1 249 ? 7.373 -4.918 -31.006 1.00 82.12 249 GLY A C 1
ATOM 1999 O O . GLY A 1 249 ? 7.563 -5.751 -30.118 1.00 82.12 249 GLY A O 1
ATOM 2000 N N . GLU A 1 250 ? 6.234 -4.800 -31.681 1.00 81.06 250 GLU A N 1
ATOM 2001 C CA . GLU A 1 250 ? 5.035 -5.602 -31.441 1.00 81.06 250 GLU A CA 1
ATOM 2002 C C . GLU A 1 250 ? 4.396 -5.990 -32.775 1.00 81.06 250 GLU A C 1
ATOM 2004 O O . GLU A 1 250 ? 4.275 -5.166 -33.681 1.00 81.06 250 GLU A O 1
ATOM 2009 N N . ARG A 1 251 ? 3.985 -7.253 -32.905 1.00 79.31 251 ARG A N 1
ATOM 2010 C CA . ARG A 1 251 ? 3.296 -7.766 -34.095 1.00 79.31 251 ARG A CA 1
ATOM 2011 C C . ARG A 1 251 ? 2.225 -8.792 -33.734 1.00 79.31 251 ARG A C 1
ATOM 2013 O O . ARG A 1 251 ? 2.369 -9.472 -32.721 1.00 79.31 251 ARG A O 1
ATOM 2020 N N . PRO A 1 252 ? 1.199 -9.006 -34.566 1.00 72.38 252 PRO A N 1
ATOM 2021 C CA . PRO A 1 252 ? 0.326 -10.165 -34.417 1.00 72.38 252 PRO A CA 1
ATOM 2022 C C . PRO A 1 252 ? 1.088 -11.471 -34.726 1.00 72.38 252 PRO A C 1
ATOM 2024 O O . PRO A 1 252 ? 1.955 -11.528 -35.602 1.00 72.38 252 PRO A O 1
ATOM 2027 N N . SER A 1 253 ? 0.773 -12.543 -33.997 1.00 71.81 253 SER A N 1
ATOM 2028 C CA . SER A 1 253 ? 1.357 -13.880 -34.189 1.00 71.81 253 SER A CA 1
ATOM 2029 C C . SER A 1 253 ? 0.797 -14.586 -35.426 1.00 71.81 253 SER A C 1
ATOM 2031 O O . SER A 1 253 ? 1.482 -15.439 -35.984 1.00 71.81 253 SER A O 1
ATOM 2033 N N . SER A 1 254 ? -0.433 -14.261 -35.830 1.00 61.00 254 SER A N 1
ATOM 2034 C CA . SER A 1 254 ? -1.079 -14.735 -37.054 1.00 61.00 254 SER A CA 1
ATOM 2035 C C . SER A 1 254 ? -2.113 -13.702 -37.521 1.00 61.00 254 SER A C 1
ATOM 2037 O O . SER A 1 254 ? -2.851 -13.186 -36.680 1.00 61.00 254 SER A O 1
ATOM 2039 N N . PRO A 1 255 ? -2.225 -13.417 -38.829 1.00 57.31 255 PRO A N 1
ATOM 2040 C CA . PRO A 1 255 ? -3.256 -12.524 -39.358 1.00 57.31 255 PRO A CA 1
ATOM 2041 C C . PRO A 1 255 ? -4.683 -13.092 -39.235 1.00 57.31 255 PRO A C 1
ATOM 2043 O O . PRO A 1 255 ? -5.640 -12.328 -39.296 1.00 57.31 255 PRO A O 1
ATOM 2046 N N . SER A 1 256 ? -4.846 -14.408 -39.040 1.00 54.72 256 SER A N 1
ATOM 2047 C CA . SER A 1 256 ? -6.156 -15.082 -38.964 1.00 54.72 256 SER A CA 1
ATOM 2048 C C . SER A 1 256 ? -6.654 -15.365 -37.540 1.00 54.72 256 SER A C 1
ATOM 2050 O O . SER A 1 256 ? -7.825 -15.682 -37.353 1.00 54.72 256 SER A O 1
ATOM 2052 N N . GLN A 1 257 ? -5.795 -15.238 -36.522 1.00 53.47 257 GLN A N 1
ATOM 2053 C CA . GLN A 1 257 ? -6.133 -15.474 -35.114 1.00 53.47 257 GLN A CA 1
ATOM 2054 C C . GLN A 1 257 ? -5.7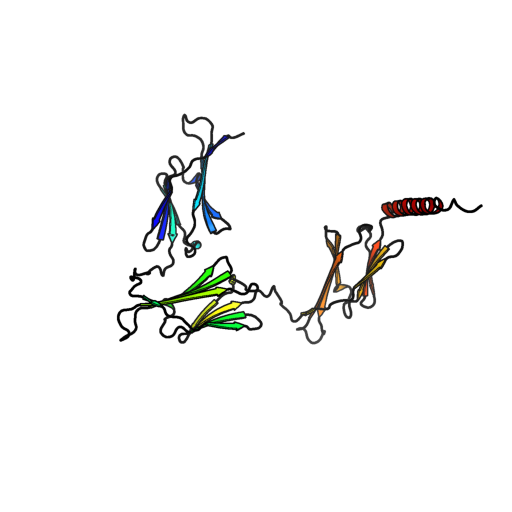05 -14.247 -34.297 1.00 53.47 257 GLN A C 1
ATOM 2056 O O . GLN A 1 257 ? -4.592 -14.172 -33.781 1.00 53.47 257 GLN A O 1
ATOM 2061 N N . GLY A 1 258 ? -6.590 -13.252 -34.216 1.00 53.19 258 GLY A N 1
ATOM 2062 C CA . GLY A 1 258 ? -6.304 -11.918 -33.666 1.00 53.19 258 GLY A CA 1
ATOM 2063 C C . GLY A 1 258 ? -6.040 -11.833 -32.155 1.00 53.19 258 GLY A C 1
ATOM 2064 O O . GLY A 1 258 ? -5.943 -10.732 -31.628 1.00 53.19 258 GLY A O 1
ATOM 2065 N N . ASP A 1 259 ? -5.921 -12.961 -31.452 1.00 58.38 259 ASP A N 1
ATOM 2066 C CA . ASP A 1 259 ? -5.822 -13.004 -29.983 1.00 58.38 259 ASP A CA 1
ATOM 2067 C C . ASP A 1 259 ? -4.394 -13.281 -29.465 1.00 58.38 259 ASP A C 1
ATOM 2069 O O . ASP A 1 259 ? -4.163 -13.381 -28.260 1.00 58.38 259 ASP A O 1
ATOM 2073 N N . ARG A 1 260 ? -3.403 -13.423 -30.359 1.00 67.25 260 ARG A N 1
ATOM 2074 C CA . ARG A 1 260 ? -2.005 -13.671 -29.973 1.00 67.25 260 ARG A CA 1
ATOM 2075 C C . ARG A 1 260 ? -1.071 -12.679 -30.645 1.00 67.25 260 ARG A C 1
ATOM 2077 O O . ARG A 1 260 ? -1.000 -12.619 -31.868 1.00 67.25 260 ARG A O 1
ATOM 2084 N N . TRP A 1 261 ? -0.325 -11.942 -29.838 1.00 73.25 261 TRP A N 1
ATOM 2085 C CA . TRP A 1 261 ? 0.667 -10.964 -30.284 1.00 73.25 261 TRP A CA 1
ATOM 2086 C C . TRP A 1 261 ? 2.069 -11.467 -29.939 1.00 73.25 261 TRP A C 1
ATOM 2088 O O . TRP A 1 261 ? 2.216 -12.393 -29.150 1.00 73.25 261 TRP A O 1
ATOM 2098 N N . ILE A 1 262 ? 3.106 -10.925 -30.558 1.00 78.62 262 ILE A N 1
ATOM 2099 C CA . ILE A 1 262 ? 4.503 -11.195 -30.232 1.00 78.62 262 ILE A CA 1
ATOM 2100 C C . ILE A 1 262 ? 5.190 -9.851 -30.046 1.00 78.62 262 ILE A C 1
ATOM 2102 O O . ILE A 1 262 ? 5.101 -8.995 -30.925 1.00 78.62 262 ILE A O 1
ATOM 2106 N N . ARG A 1 263 ? 5.877 -9.668 -28.917 1.00 84.62 263 ARG A N 1
ATOM 2107 C CA . ARG A 1 263 ? 6.661 -8.460 -28.632 1.00 84.62 263 ARG A CA 1
ATOM 2108 C C . ARG A 1 263 ? 8.108 -8.798 -28.354 1.00 84.62 263 ARG A C 1
ATOM 2110 O O . ARG A 1 263 ? 8.410 -9.899 -27.907 1.00 84.62 263 ARG A O 1
ATOM 2117 N N . PHE A 1 264 ? 8.982 -7.825 -28.546 1.00 84.06 264 PHE A N 1
ATOM 2118 C CA . PHE A 1 264 ? 10.340 -7.874 -28.024 1.00 84.06 264 PHE A CA 1
ATOM 2119 C C . PHE A 1 264 ? 10.727 -6.517 -27.446 1.00 84.06 264 PHE A C 1
ATOM 2121 O O . PHE A 1 264 ? 10.245 -5.463 -27.874 1.00 84.06 264 PHE A O 1
ATOM 2128 N N . LYS A 1 265 ? 11.642 -6.549 -26.483 1.00 83.25 265 LYS A N 1
ATOM 2129 C CA . LYS A 1 265 ? 12.316 -5.368 -25.961 1.00 83.25 265 LYS A CA 1
ATOM 2130 C C . LYS A 1 265 ? 13.744 -5.756 -25.603 1.00 83.25 265 LYS A C 1
ATOM 2132 O O . LYS A 1 265 ? 13.942 -6.631 -24.770 1.00 83.25 265 LYS A O 1
ATOM 2137 N N . THR A 1 266 ? 14.728 -5.074 -26.179 1.00 78.06 266 THR A N 1
ATOM 2138 C CA . THR A 1 266 ? 16.131 -5.220 -25.778 1.00 78.06 266 THR A CA 1
ATOM 2139 C C . THR A 1 266 ? 16.762 -3.863 -25.508 1.00 78.06 266 THR A C 1
ATOM 2141 O O . THR A 1 266 ? 16.407 -2.864 -26.135 1.00 78.06 266 THR A O 1
ATOM 2144 N N . GLU A 1 267 ? 17.669 -3.820 -24.538 1.00 81.94 267 GLU A N 1
ATOM 2145 C CA . GLU A 1 267 ? 18.417 -2.626 -24.154 1.00 81.94 267 GLU A CA 1
ATOM 2146 C C . GLU A 1 267 ? 19.909 -2.949 -24.170 1.00 81.94 267 GLU A C 1
ATOM 2148 O O . GLU A 1 267 ? 20.332 -3.957 -23.607 1.00 81.94 267 GLU A O 1
ATOM 2153 N N . HIS A 1 268 ? 20.697 -2.074 -24.789 1.00 81.38 268 HIS A N 1
ATOM 2154 C CA . HIS A 1 268 ? 22.135 -2.240 -24.972 1.00 81.38 268 HIS A CA 1
ATOM 2155 C C . HIS A 1 268 ? 22.870 -0.978 -24.539 1.00 81.38 268 HIS A C 1
ATOM 2157 O O . HIS A 1 268 ? 22.423 0.138 -24.818 1.00 81.38 268 HIS A O 1
ATOM 2163 N N . SER A 1 269 ? 24.006 -1.147 -23.867 1.00 78.06 269 SER A N 1
ATOM 2164 C CA . SER A 1 269 ? 24.923 -0.04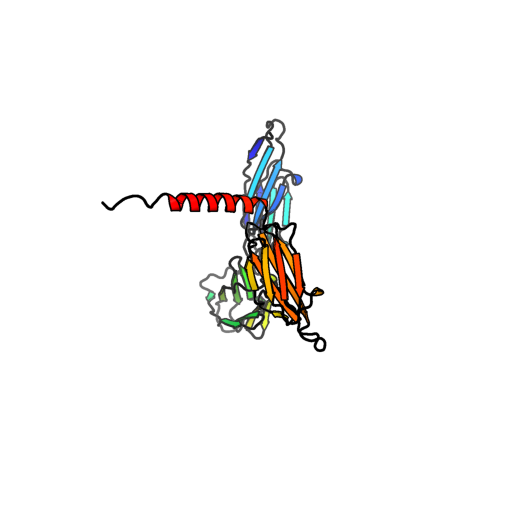0 -23.586 1.00 78.06 269 SER A CA 1
ATOM 2165 C C . SER A 1 269 ? 25.590 0.404 -24.884 1.00 78.06 269 SER A C 1
ATOM 2167 O O . SER A 1 269 ? 26.090 -0.429 -25.637 1.00 78.06 269 SER A O 1
ATOM 2169 N N . ILE A 1 270 ? 25.581 1.706 -25.151 1.00 80.56 270 ILE A N 1
ATOM 2170 C CA . ILE A 1 270 ? 26.234 2.285 -26.324 1.00 80.56 270 ILE A CA 1
ATOM 2171 C C . ILE A 1 270 ? 27.729 2.461 -26.015 1.00 80.56 270 ILE A C 1
ATOM 2173 O O . ILE A 1 270 ? 28.042 2.999 -24.953 1.00 80.56 270 ILE A O 1
ATOM 2177 N N . PRO A 1 271 ? 28.647 2.040 -26.904 1.00 78.69 271 PRO A N 1
ATOM 2178 C CA . PRO A 1 271 ? 30.073 2.315 -26.741 1.00 78.69 271 PRO A CA 1
ATOM 2179 C C . PRO A 1 271 ? 30.390 3.818 -26.609 1.00 78.69 271 PRO A C 1
ATOM 2181 O O . PRO A 1 271 ? 29.815 4.661 -27.303 1.00 78.69 271 PRO A O 1
ATOM 2184 N N . ASP A 1 272 ? 31.340 4.153 -25.728 1.00 68.50 272 ASP A N 1
ATOM 2185 C CA . ASP A 1 272 ? 31.685 5.531 -25.323 1.00 68.50 272 ASP A CA 1
ATOM 2186 C C . ASP A 1 272 ? 32.333 6.396 -26.431 1.00 68.50 272 ASP A C 1
ATOM 2188 O O . ASP A 1 272 ? 32.628 7.579 -26.222 1.00 68.50 272 ASP A O 1
ATOM 2192 N N . ASP A 1 273 ? 32.639 5.823 -27.595 1.00 72.44 273 ASP A N 1
ATOM 2193 C CA . ASP A 1 273 ? 33.309 6.475 -28.725 1.00 72.44 273 ASP A CA 1
ATOM 2194 C C . ASP A 1 273 ? 32.406 6.700 -29.947 1.00 72.44 273 ASP A C 1
ATOM 2196 O O . ASP A 1 273 ? 32.903 7.063 -31.014 1.00 72.44 273 ASP A O 1
ATOM 2200 N N . CYS A 1 274 ? 31.088 6.580 -29.784 1.00 73.69 274 CYS A N 1
ATOM 2201 C CA . CYS A 1 274 ? 30.099 6.752 -30.849 1.00 73.69 274 CYS A CA 1
ATOM 2202 C C . CYS A 1 274 ? 29.567 8.195 -30.992 1.00 73.69 274 CYS A C 1
ATOM 2204 O O . CYS A 1 274 ? 29.306 8.893 -30.013 1.00 73.69 274 CYS A O 1
ATOM 2206 N N . ASP A 1 275 ? 29.343 8.631 -32.233 1.00 76.81 275 ASP A N 1
ATOM 2207 C CA . ASP A 1 275 ? 28.620 9.852 -32.596 1.00 76.81 275 ASP A CA 1
ATOM 2208 C C . ASP A 1 275 ? 27.131 9.541 -32.820 1.00 76.81 275 ASP A C 1
ATOM 2210 O O . ASP A 1 275 ? 26.696 9.131 -33.901 1.00 76.81 275 ASP A O 1
ATOM 2214 N N . LEU A 1 276 ? 26.337 9.762 -31.771 1.00 74.56 276 LEU A N 1
ATOM 2215 C CA . LEU A 1 276 ? 24.897 9.487 -31.758 1.00 74.56 276 LEU A CA 1
ATOM 2216 C C . LEU A 1 276 ? 24.099 10.383 -32.714 1.00 74.56 276 LEU A C 1
ATOM 2218 O O . LEU A 1 276 ? 22.983 10.024 -33.082 1.00 74.56 276 LEU A O 1
ATOM 2222 N N . SER A 1 277 ? 24.656 11.522 -33.147 1.00 73.81 277 SER A N 1
ATOM 2223 C CA . SER A 1 277 ? 23.981 12.426 -34.089 1.00 73.81 277 SER A CA 1
ATOM 2224 C C . SER A 1 277 ? 23.910 11.856 -35.509 1.00 73.81 277 SER A C 1
ATOM 2226 O O . SER A 1 277 ? 23.101 12.299 -36.323 1.00 73.81 277 SER A O 1
ATOM 2228 N N . ARG A 1 278 ? 24.741 10.848 -35.806 1.00 78.50 278 ARG A N 1
ATOM 2229 C CA . ARG A 1 278 ? 24.883 10.231 -37.131 1.00 78.50 278 ARG A CA 1
ATOM 2230 C C . ARG A 1 278 ? 24.478 8.761 -37.158 1.00 78.50 278 ARG A C 1
ATOM 2232 O O . ARG A 1 278 ? 24.867 8.044 -38.082 1.00 78.50 278 ARG A O 1
ATOM 2239 N N . ILE A 1 279 ? 23.716 8.313 -36.162 1.00 84.25 279 ILE A N 1
ATOM 2240 C CA . ILE A 1 279 ? 23.178 6.955 -36.121 1.00 84.25 279 ILE A CA 1
ATOM 2241 C C . ILE A 1 279 ? 22.401 6.634 -37.404 1.00 84.25 279 ILE A C 1
ATOM 2243 O O . ILE A 1 279 ? 21.641 7.455 -37.920 1.00 84.25 279 ILE A O 1
ATOM 2247 N N . ARG A 1 280 ? 22.596 5.423 -37.926 1.00 83.19 280 ARG A N 1
ATOM 2248 C CA . ARG A 1 280 ? 21.866 4.902 -39.084 1.00 83.19 280 ARG A CA 1
ATOM 2249 C C . ARG A 1 280 ? 21.189 3.595 -38.717 1.00 83.19 280 ARG A C 1
ATOM 2251 O O . ARG A 1 280 ? 21.763 2.778 -38.005 1.00 83.19 280 ARG A O 1
ATOM 2258 N N . THR A 1 281 ? 19.982 3.394 -39.230 1.00 85.81 281 THR A N 1
ATOM 2259 C CA . THR A 1 281 ? 19.250 2.138 -39.081 1.00 85.81 281 THR A CA 1
ATOM 2260 C C . THR A 1 281 ? 18.935 1.556 -40.450 1.00 85.81 281 THR A C 1
ATOM 2262 O O . THR A 1 281 ? 18.526 2.269 -41.368 1.00 85.81 281 THR A O 1
ATOM 2265 N N . LEU A 1 282 ? 19.133 0.250 -40.590 1.00 88.81 282 LEU A N 1
ATOM 2266 C CA . LEU A 1 282 ? 18.740 -0.527 -41.759 1.00 88.81 282 LEU A CA 1
ATOM 2267 C C . LEU A 1 282 ? 17.954 -1.738 -41.263 1.00 88.81 282 LEU A C 1
ATOM 2269 O O . LEU A 1 282 ? 18.371 -2.390 -40.313 1.00 88.81 282 LEU A O 1
ATOM 2273 N N . PHE A 1 283 ? 16.810 -2.018 -41.876 1.00 88.06 283 PHE A N 1
ATOM 2274 C CA . PHE A 1 283 ? 16.041 -3.227 -41.604 1.00 88.06 283 PHE A CA 1
ATOM 2275 C C . PHE A 1 283 ? 15.927 -3.999 -42.907 1.00 88.06 283 PHE A C 1
ATOM 2277 O O . PHE A 1 283 ? 15.347 -3.478 -43.859 1.00 88.06 283 PHE A O 1
ATOM 2284 N N . ASP A 1 284 ? 16.506 -5.191 -42.939 1.00 87.94 284 ASP A N 1
ATOM 2285 C CA . ASP A 1 284 ? 16.555 -6.037 -44.125 1.00 87.94 284 ASP A CA 1
ATOM 2286 C C . ASP A 1 284 ? 16.359 -7.501 -43.729 1.00 87.94 284 ASP A C 1
ATOM 2288 O O . ASP A 1 284 ? 16.930 -7.951 -42.739 1.00 87.94 284 ASP A O 1
ATOM 2292 N N . ASP A 1 285 ? 15.491 -8.204 -44.456 1.00 85.44 285 ASP A N 1
ATOM 2293 C CA . ASP A 1 285 ? 15.144 -9.621 -44.255 1.00 85.44 285 ASP A CA 1
ATOM 2294 C C . ASP A 1 285 ? 14.961 -10.061 -42.782 1.00 85.44 285 ASP A C 1
ATOM 2296 O O . ASP A 1 285 ? 15.513 -11.051 -42.299 1.00 85.44 285 ASP A O 1
ATOM 2300 N N . GLY A 1 286 ? 14.202 -9.281 -42.005 1.00 82.62 286 GLY A N 1
ATOM 2301 C CA . GLY A 1 286 ? 13.953 -9.599 -40.595 1.00 82.62 286 GLY A CA 1
ATOM 2302 C C . GLY A 1 286 ? 15.155 -9.359 -39.674 1.00 82.62 286 GLY A C 1
ATOM 2303 O O . GLY A 1 286 ? 15.160 -9.840 -38.541 1.00 82.62 286 GLY A O 1
ATOM 2304 N N . VAL A 1 287 ? 16.172 -8.620 -40.116 1.00 89.00 287 VAL A N 1
ATOM 2305 C CA . VAL A 1 287 ? 17.337 -8.228 -39.320 1.00 89.00 287 VAL A CA 1
ATOM 2306 C C . VAL A 1 287 ? 17.417 -6.706 -39.244 1.00 89.00 287 VAL A C 1
ATOM 2308 O O . VAL A 1 287 ? 17.429 -6.004 -40.252 1.00 89.00 287 VAL A O 1
ATOM 2311 N N . LEU A 1 288 ? 17.484 -6.184 -38.021 1.00 90.19 288 LEU A N 1
ATOM 2312 C CA . LEU A 1 288 ? 17.741 -4.775 -37.753 1.00 90.19 288 LEU A CA 1
ATOM 2313 C C . LEU A 1 288 ? 19.241 -4.557 -37.536 1.00 90.19 288 LEU A C 1
ATOM 2315 O O . LEU A 1 288 ? 19.840 -5.150 -36.638 1.00 90.19 288 LEU A O 1
ATOM 2319 N N . TYR A 1 289 ? 19.807 -3.633 -38.299 1.00 89.88 289 TYR A N 1
ATOM 2320 C CA . TYR A 1 289 ? 21.155 -3.108 -38.149 1.00 89.88 289 TYR A CA 1
ATOM 2321 C C . TYR A 1 289 ? 21.070 -1.687 -37.602 1.00 89.88 289 TYR A C 1
ATOM 2323 O O . TYR A 1 289 ? 20.432 -0.818 -38.201 1.00 89.88 289 TYR A O 1
ATOM 2331 N N . VAL A 1 290 ? 21.718 -1.441 -36.469 1.00 89.56 290 VAL A N 1
ATOM 2332 C CA . VAL A 1 290 ? 21.862 -0.104 -35.893 1.00 89.56 290 VAL A CA 1
ATOM 2333 C C . VAL A 1 290 ? 23.335 0.269 -35.917 1.00 89.56 290 VAL A C 1
ATOM 2335 O O . VAL A 1 290 ? 24.108 -0.201 -35.088 1.00 89.56 290 VAL A O 1
ATOM 2338 N N . THR A 1 291 ? 23.722 1.099 -36.879 1.00 88.62 291 THR A N 1
ATOM 2339 C CA . THR A 1 291 ? 25.103 1.531 -37.090 1.00 88.62 291 THR A CA 1
ATOM 2340 C C . THR A 1 291 ? 25.352 2.856 -36.386 1.00 88.62 291 THR A C 1
ATOM 2342 O O . THR A 1 291 ? 24.730 3.876 -36.695 1.00 88.62 291 THR A O 1
ATOM 2345 N N . LEU A 1 292 ? 26.298 2.838 -35.457 1.00 87.00 292 LEU A N 1
ATOM 2346 C CA . LEU A 1 292 ? 26.793 3.978 -34.705 1.00 87.00 292 LEU A CA 1
ATOM 2347 C C . LEU A 1 292 ? 28.184 4.353 -35.238 1.00 87.00 292 LEU A C 1
ATOM 2349 O O . LEU A 1 292 ? 29.143 3.607 -35.040 1.00 87.00 292 LEU A O 1
ATOM 2353 N N . PRO A 1 293 ? 28.338 5.483 -35.945 1.00 83.81 293 PRO A N 1
ATOM 2354 C CA . PRO A 1 293 ? 29.651 5.923 -36.402 1.00 83.81 293 PRO A CA 1
ATOM 2355 C C . PRO A 1 293 ? 30.555 6.299 -35.228 1.00 83.81 293 PRO A C 1
ATOM 2357 O O . PRO A 1 293 ? 30.121 7.002 -34.318 1.00 83.81 293 PRO A O 1
ATOM 2360 N N . LYS A 1 294 ? 31.830 5.914 -35.270 1.00 81.31 294 LYS A N 1
ATOM 2361 C CA . LYS A 1 294 ? 32.818 6.336 -34.271 1.00 81.31 294 LYS A CA 1
ATOM 2362 C C . LYS A 1 294 ? 33.169 7.813 -34.450 1.00 81.31 294 LYS A C 1
ATOM 2364 O O . LYS A 1 294 ? 33.341 8.311 -35.565 1.00 81.31 294 LYS A O 1
ATOM 2369 N N . SER A 1 295 ? 33.321 8.533 -33.342 1.00 68.69 295 SER A N 1
ATOM 2370 C CA . SER A 1 295 ? 33.664 9.955 -33.338 1.00 68.69 295 SER A CA 1
ATOM 2371 C C . SER A 1 295 ? 35.101 10.185 -33.834 1.00 68.69 295 SER A C 1
ATOM 2373 O O . SER A 1 295 ? 36.089 9.797 -33.198 1.00 68.69 295 SER A O 1
ATOM 2375 N N . ILE A 1 296 ? 35.231 10.879 -34.972 1.00 61.34 296 ILE A N 1
ATOM 2376 C CA . ILE A 1 296 ? 36.507 11.216 -35.641 1.00 61.34 296 ILE A CA 1
ATOM 2377 C C . ILE A 1 296 ? 37.486 11.944 -34.696 1.00 61.34 296 ILE A C 1
ATOM 2379 O O . ILE A 1 296 ? 38.705 11.757 -34.784 1.00 61.34 296 ILE A O 1
ATOM 2383 N N . THR A 1 297 ? 36.972 12.736 -33.752 1.00 54.16 297 THR A N 1
ATOM 2384 C CA . THR A 1 297 ? 37.759 13.517 -32.783 1.00 54.16 297 THR A CA 1
ATOM 2385 C C . THR A 1 297 ? 38.563 12.626 -31.823 1.00 54.16 297 THR A C 1
ATOM 2387 O O . THR A 1 297 ? 39.663 13.000 -31.415 1.00 54.16 297 THR A O 1
ATOM 2390 N N . ARG A 1 298 ? 38.084 11.407 -31.523 1.00 50.81 298 ARG A N 1
ATOM 2391 C CA . ARG A 1 298 ? 38.729 10.451 -30.595 1.00 50.81 298 ARG A CA 1
ATOM 2392 C C . ARG A 1 298 ? 39.570 9.381 -31.312 1.00 50.81 298 ARG A C 1
ATOM 2394 O O . ARG A 1 298 ? 40.551 8.891 -30.749 1.00 50.81 298 ARG A O 1
ATOM 2401 N N . MET A 1 299 ? 39.291 9.110 -32.591 1.00 51.31 299 MET A N 1
ATOM 2402 C CA . MET A 1 299 ? 40.093 8.227 -33.457 1.00 51.31 299 MET A CA 1
ATOM 2403 C C . MET A 1 299 ? 41.531 8.757 -33.670 1.00 51.31 299 MET A C 1
ATOM 2405 O O . MET A 1 299 ? 42.500 7.992 -33.646 1.00 51.31 299 MET A O 1
ATOM 2409 N N . LYS A 1 300 ? 41.708 10.090 -33.752 1.00 49.78 300 LYS A N 1
ATOM 2410 C CA . LYS A 1 300 ? 43.034 10.751 -33.787 1.00 49.78 300 LYS A CA 1
ATOM 2411 C C . LYS A 1 300 ? 43.835 10.582 -32.482 1.00 49.78 300 LYS A C 1
ATOM 2413 O O . LYS A 1 300 ? 45.065 10.529 -32.532 1.00 49.78 300 LYS A O 1
ATOM 2418 N N . ALA A 1 301 ? 43.170 10.464 -31.328 1.00 48.84 301 ALA A N 1
ATOM 2419 C CA . ALA A 1 301 ? 43.823 10.252 -30.031 1.00 48.84 301 ALA A CA 1
ATOM 2420 C C . ALA A 1 301 ? 44.351 8.813 -29.872 1.00 48.84 301 ALA A C 1
ATOM 2422 O O . ALA A 1 301 ? 45.467 8.624 -29.386 1.00 48.84 301 ALA A O 1
ATOM 2423 N N . ARG A 1 302 ? 43.614 7.806 -30.370 1.00 49.56 302 ARG A N 1
ATOM 2424 C CA . ARG A 1 302 ? 44.070 6.402 -30.408 1.00 49.56 302 ARG A CA 1
ATOM 2425 C C . ARG A 1 302 ? 45.275 6.201 -31.329 1.00 49.56 302 ARG A C 1
ATOM 2427 O O . ARG A 1 302 ? 46.238 5.576 -30.902 1.00 49.56 302 ARG A O 1
ATOM 2434 N N . ARG A 1 303 ? 45.299 6.807 -32.527 1.00 52.00 303 ARG A N 1
ATOM 2435 C CA . ARG A 1 303 ? 46.489 6.774 -33.410 1.00 52.00 303 ARG A CA 1
ATOM 2436 C C . ARG A 1 303 ? 47.733 7.386 -32.753 1.00 52.00 303 ARG A C 1
ATOM 2438 O O . ARG A 1 303 ? 48.829 6.860 -32.915 1.00 52.00 303 ARG A O 1
ATOM 2445 N N . ARG A 1 304 ? 47.575 8.459 -31.968 1.00 49.41 304 ARG A N 1
ATOM 2446 C CA . ARG A 1 304 ? 48.682 9.081 -31.217 1.00 49.41 304 ARG A CA 1
ATOM 2447 C C . ARG A 1 304 ? 49.176 8.224 -30.045 1.00 49.41 304 ARG A C 1
ATOM 2449 O O . ARG A 1 304 ? 50.372 8.247 -29.775 1.00 49.41 304 ARG A O 1
ATOM 2456 N N . MET A 1 305 ? 48.298 7.475 -29.372 1.00 47.53 305 MET A N 1
ATOM 2457 C CA . MET A 1 305 ? 48.687 6.557 -28.290 1.00 47.53 305 MET A CA 1
ATOM 2458 C C . MET A 1 305 ? 49.286 5.241 -28.805 1.00 47.53 305 MET A C 1
ATOM 2460 O O . MET A 1 305 ? 50.308 4.818 -28.275 1.00 47.53 305 MET A O 1
ATOM 2464 N N . ALA A 1 306 ? 48.740 4.648 -29.872 1.00 45.97 306 ALA A N 1
ATOM 2465 C CA . ALA A 1 306 ? 49.302 3.451 -30.507 1.00 45.97 306 ALA A CA 1
ATOM 2466 C C . ALA A 1 306 ? 50.705 3.718 -31.091 1.00 45.97 306 ALA A C 1
ATOM 2468 O O . ALA A 1 306 ? 51.648 3.000 -30.774 1.00 45.97 306 ALA A O 1
ATOM 2469 N N . ALA A 1 307 ? 50.899 4.844 -31.793 1.00 46.44 307 ALA A N 1
ATOM 2470 C CA . ALA A 1 307 ? 52.217 5.269 -32.288 1.00 46.44 307 ALA A CA 1
ATOM 2471 C C . ALA A 1 307 ? 53.207 5.692 -31.176 1.00 46.44 307 ALA A C 1
ATOM 2473 O O . ALA A 1 307 ? 54.390 5.935 -31.439 1.00 46.44 307 ALA A O 1
ATOM 2474 N N . ARG A 1 308 ? 52.735 5.856 -29.931 1.00 45.62 308 ARG A N 1
ATOM 2475 C CA . ARG A 1 308 ? 53.569 6.107 -28.742 1.00 45.62 308 ARG A CA 1
ATOM 2476 C C . ARG A 1 308 ? 53.923 4.800 -28.023 1.00 45.62 308 ARG A C 1
ATOM 2478 O O . ARG A 1 308 ? 55.019 4.711 -27.486 1.00 45.62 308 ARG A O 1
ATOM 2485 N N . TRP A 1 309 ? 53.048 3.795 -28.077 1.00 42.75 309 TRP A N 1
ATOM 2486 C CA . TRP A 1 309 ? 53.301 2.435 -27.590 1.00 42.75 309 TRP A CA 1
ATOM 2487 C C . 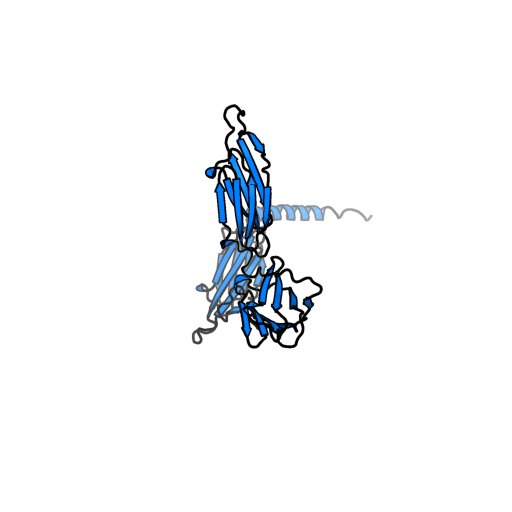TRP A 1 309 ? 54.266 1.651 -28.497 1.00 42.75 309 TRP A C 1
ATOM 2489 O O . TRP A 1 309 ? 55.217 1.071 -27.984 1.00 42.75 309 TRP A O 1
ATOM 2499 N N . GLU A 1 310 ? 54.140 1.725 -29.828 1.00 39.72 310 GLU A N 1
ATOM 2500 C CA . GLU A 1 310 ? 55.095 1.078 -30.758 1.00 39.72 310 GLU A CA 1
ATOM 2501 C C . GLU A 1 310 ? 56.516 1.656 -30.652 1.00 39.72 310 GLU A C 1
ATOM 2503 O O . GLU A 1 310 ? 57.501 0.920 -30.699 1.00 39.72 310 GLU A O 1
ATOM 2508 N N . ARG A 1 311 ? 56.644 2.969 -30.411 1.00 43.88 311 ARG A N 1
ATOM 2509 C CA . ARG A 1 311 ? 57.946 3.607 -30.134 1.00 43.88 311 ARG A CA 1
ATOM 2510 C C . ARG A 1 311 ? 58.494 3.304 -28.735 1.00 43.88 311 ARG A C 1
ATOM 2512 O O . ARG A 1 311 ? 59.693 3.451 -28.527 1.00 43.88 311 ARG A O 1
ATOM 2519 N N . GLY A 1 312 ? 57.646 2.879 -27.797 1.00 40.38 312 GLY A N 1
ATOM 2520 C CA . GLY A 1 312 ? 58.049 2.426 -26.462 1.00 40.38 312 GLY A CA 1
ATOM 2521 C C . GLY A 1 312 ? 58.512 0.965 -26.436 1.00 40.38 312 GLY A C 1
ATOM 2522 O O . GLY A 1 312 ? 59.472 0.646 -25.741 1.00 40.38 312 GLY A O 1
ATOM 2523 N N . CYS A 1 313 ? 57.897 0.088 -27.239 1.00 37.06 313 CYS A N 1
ATOM 2524 C CA . CYS A 1 313 ? 58.301 -1.319 -27.347 1.00 37.06 313 CYS A CA 1
ATOM 2525 C C . CYS A 1 313 ? 59.641 -1.520 -28.079 1.00 37.06 313 CYS A C 1
ATOM 2527 O O . CYS A 1 313 ? 60.350 -2.475 -27.778 1.00 37.06 313 CYS A O 1
ATOM 2529 N N . LEU A 1 314 ? 60.045 -0.609 -28.973 1.00 36.41 314 LEU A N 1
ATOM 2530 C CA . LEU A 1 314 ? 61.367 -0.658 -29.622 1.00 36.41 314 LEU A CA 1
ATOM 2531 C C . LEU A 1 314 ? 62.529 -0.180 -28.724 1.00 36.41 314 LEU A C 1
ATOM 2533 O O . LEU A 1 314 ? 63.685 -0.270 -29.129 1.00 36.41 314 LEU A O 1
ATOM 2537 N N . ALA A 1 315 ? 62.254 0.313 -27.509 1.00 38.19 315 ALA A N 1
ATOM 2538 C CA . ALA A 1 315 ? 63.268 0.863 -26.602 1.00 38.19 315 ALA A CA 1
ATOM 2539 C C . ALA A 1 315 ? 63.792 -0.130 -25.540 1.00 38.19 315 ALA A C 1
ATOM 2541 O O . ALA A 1 315 ? 64.615 0.254 -24.714 1.00 38.19 315 ALA A O 1
ATOM 2542 N N . TRP A 1 316 ? 63.362 -1.398 -25.566 1.00 32.44 316 TRP A N 1
ATOM 2543 C CA . TRP A 1 316 ? 63.776 -2.435 -24.606 1.00 32.44 316 TRP A CA 1
ATOM 2544 C C . TRP A 1 316 ? 64.345 -3.690 -25.289 1.00 32.44 316 TRP A C 1
ATOM 2546 O O . TRP A 1 316 ? 63.959 -4.796 -24.954 1.00 32.44 316 TRP A O 1
ATOM 2556 N N . TRP A 1 317 ? 65.275 -3.542 -26.239 1.00 30.34 317 TRP A N 1
ATOM 2557 C CA . TRP A 1 317 ? 66.191 -4.629 -26.641 1.00 30.34 317 TRP A CA 1
ATOM 2558 C C . TRP A 1 317 ? 67.578 -4.065 -27.005 1.00 30.34 317 TRP A C 1
ATOM 2560 O O . TRP A 1 317 ? 67.973 -3.979 -28.163 1.00 30.34 317 TRP A O 1
ATOM 2570 N N . LYS A 1 318 ? 68.313 -3.636 -25.978 1.00 35.12 318 LYS A N 1
ATOM 2571 C CA . LYS A 1 318 ? 69.784 -3.521 -25.905 1.00 35.12 318 LYS A CA 1
ATOM 2572 C C . LYS A 1 318 ? 70.067 -3.529 -24.401 1.00 35.12 318 LYS A C 1
ATOM 2574 O O . LYS A 1 318 ? 69.677 -2.593 -23.721 1.00 35.12 318 LYS A O 1
ATOM 2579 N N . VAL A 1 319 ? 70.566 -4.595 -23.786 1.00 33.03 319 VAL A N 1
ATOM 2580 C CA . VAL A 1 319 ? 71.930 -5.127 -23.897 1.00 33.03 319 VAL A CA 1
ATOM 2581 C C . VAL A 1 319 ? 71.962 -6.503 -23.220 1.00 33.03 319 VAL A C 1
ATOM 2583 O O . VAL A 1 319 ? 71.459 -6.625 -22.105 1.00 33.03 319 VAL A O 1
ATOM 2586 N N . SER A 1 320 ? 72.596 -7.503 -23.842 1.00 35.72 320 SER A N 1
ATOM 2587 C CA . SER A 1 320 ? 73.685 -8.311 -23.244 1.00 35.72 320 SER A CA 1
ATOM 2588 C C . SER A 1 320 ? 74.132 -9.421 -24.206 1.00 35.72 320 SER A C 1
ATOM 2590 O O . SER A 1 320 ? 73.331 -10.254 -24.620 1.00 35.72 320 SER A O 1
ATOM 2592 N N . GLY A 1 321 ? 75.422 -9.425 -24.557 1.00 34.41 321 GLY A N 1
ATOM 2593 C CA . GLY A 1 321 ? 76.075 -10.531 -25.260 1.00 34.41 321 GLY A CA 1
ATOM 2594 C C . GLY A 1 321 ? 77.351 -10.107 -25.988 1.00 34.41 321 GLY A C 1
ATOM 2595 O O . GLY A 1 321 ? 77.259 -9.660 -27.129 1.00 34.41 321 GLY A O 1
ATOM 2596 N N . GLY A 1 322 ? 78.505 -10.285 -25.333 1.00 34.28 322 GLY A N 1
ATOM 2597 C CA . GLY A 1 322 ? 79.849 -10.146 -25.910 1.00 34.28 322 GLY A CA 1
ATOM 2598 C C . GLY A 1 322 ? 80.701 -9.107 -25.211 1.00 34.28 322 GLY A C 1
ATOM 2599 O O . GLY A 1 322 ? 80.765 -7.979 -25.740 1.00 34.28 322 GLY A O 1
#

Radius of gyration: 34.69 Å; chains: 1; bounding box: 106×69×77 Å

Organism: Vanilla planifolia (NCBI:txid51239)

pLDDT: mean 74.69, std 15.09, range [30.34, 92.56]

Foldseek 3Di:
DAAADEDDWDWDWDDDLWKIKIKTAAPPDDPVQWDWDQDPVRKIKIKGWDADDVPGDGHIYIYIDIHHAPPQWDPVPWDWDDDNRMIIIITTHPPPSPPVVDPVVQADEDDWDWDWDDDPWKIKIKTAAPPDDPVQKDWDADPQQKIKIKGKDAADVPRDGHIYIYIDIDHHPPQFDPVPWDWDDDPRMIIIITTGNPVDPDAQAAEDDWDWDWDDDLWKIKIKTQAPPDDPVQWDWDADPPQKIKIKGKAAPDPVDRRYIYIYIDIDHHDPQFDPVPWDWDADPRMIMIITTGDPVCSVVVVVVVVVVVVVVVPPDDDDDD

InterPro domains:
  IPR002068 Alpha crystallin/Hsp20 domain [PF00011] (20-99)
  IPR002068 Alpha crystallin/Hsp20 domain [PF00011] (124-202)
  IPR002068 Alpha crystallin/Hsp20 domain [PF00011] (217-301)
  IPR002068 Alpha crystallin/Hsp20 domain [PS01031] (2-108)
  IPR002068 Alpha crystallin/Hsp20 domain [PS01031] (203-310)
  IPR008978 HSP20-like chaperone [G3DSA:2.60.40.790] (1-96)
  IPR008978 HSP20-like chaperone [G3DSA:2.60.40.790] (97-200)
  IPR008978 HSP20-like chaperone [G3DSA:2.60.40.790] (201-300)
  IPR008978 HSP20-like chaperone [SSF49764] (6-102)
  IPR008978 HSP20-like chaperone [SSF49764] (108-202)
  IPR008978 HSP20-like chaperone [SSF49764] (207-301)

Sequence (322 aa):
MASHEDFQPSTELTSEDTTDTIVVRLPGFNKEHVKVEIDDNGKLRTSGERPPGPGQGDRWICFKTEHSIPNDCDLRRIRTLFDDGVLYVTLPKPINAQQTRIPEAKVRKFQPSTKWTSDRTTDTLVVRLPGFNKEELKVQIDNYGRLRTSGERPPGPGQGDRWIRFKTEHIIPNDCDLKGIRARFEDGVLYVTLPKSIKTEQTKIGELQPSTNWTSDDTTDTLVVRLPGFNKEQVRVEIYNKGRLRTSGERPSSPSQGDRWIRFKTEHSIPDDCDLSRIRTLFDDGVLYVTLPKSITRMKARRRMAARWERGCLAWWKVSGG